Protein AF-0000000082323277 (afdb_homodimer)

Solvent-accessible surface area (backbone atoms only — not comparable to full-atom values): 16750 Å² total; per-residue (Å²): 127,82,78,67,54,30,33,23,56,39,42,63,47,61,31,37,81,69,49,24,48,72,60,50,50,52,50,48,53,59,32,52,76,72,58,35,43,75,43,55,70,80,75,55,92,60,73,58,50,59,52,43,37,51,52,46,51,52,45,54,72,68,32,62,28,36,42,32,47,52,26,61,43,94,41,80,42,34,40,34,44,35,27,18,51,51,18,25,37,52,61,71,66,40,52,72,38,38,19,18,80,55,72,54,26,37,25,68,74,57,70,32,58,54,45,95,76,25,53,38,67,83,74,72,37,42,54,55,48,67,78,46,86,81,62,75,74,28,69,34,70,66,57,36,48,50,49,40,54,75,71,52,61,89,103,125,82,78,68,54,30,34,24,56,40,43,64,46,62,29,38,80,69,49,23,50,72,59,51,51,52,51,50,54,60,31,50,76,71,58,35,42,76,43,54,69,79,74,57,94,61,74,58,50,60,52,42,35,52,52,44,50,51,44,54,73,68,33,61,27,35,41,33,47,50,27,60,44,92,41,80,42,36,40,33,43,34,27,18,51,53,18,24,36,52,63,72,65,42,53,72,37,38,20,19,82,56,70,55,25,35,26,68,74,57,69,31,57,54,44,96,76,26,52,38,65,83,75,74,36,42,56,56,48,67,78,46,85,81,61,77,73,29,68,35,68,66,57,35,48,52,50,40,54,75,70,51,59,88,102

InterPro domains:
  IPR007710 Nucleoside 2-deoxyribosyltransferase [PF05014] (7-130)
  IPR051239 2'-Deoxynucleoside 5'-phosphate N-hydrolase [PTHR15364] (2-148)

Secondary structure (DSSP, 8-state):
-PPPPEEEEESGGGGSTTTTHHHHHHHHHHHHHTTPEEE-GGG----SHHHHHHHHHHHHHH-SEEEEE----SSSS--HHHHHHHHHHHHTT--EEEE-S--S-HHHHHTSSEETTEE---SS-SS-GGG--SSPPBSSHHHHHHHHIIIII--/-PPPPEEEEESGGGGSTTTTHHHHHHHHHHHHHTTPEEE-GGG----SHHHHHHHHHHHHHH-SEEEEE----SSSS--HHHHHHHHHHHHTT--EEEE-S--S-HHHHHTSSEETTEE---SS-SS-GGG--SSPPBSSHHHHHHHHIIIII--

Structure (mmCIF, N/CA/C/O backbone):
data_AF-0000000082323277-model_v1
#
loop_
_entity.id
_entity.type
_entity.pdbx_description
1 polymer 'Nucleoside 2-deoxyribosyltransferase'
#
loop_
_atom_site.group_PDB
_atom_site.id
_atom_site.type_symbol
_atom_site.label_atom_id
_atom_site.label_alt_id
_atom_site.label_comp_id
_atom_site.label_asym_id
_atom_site.label_entity_id
_atom_site.label_seq_id
_atom_site.pdbx_PDB_ins_code
_atom_site.Cartn_x
_atom_site.Cartn_y
_atom_site.Cartn_z
_atom_site.occupancy
_atom_site.B_iso_or_equiv
_atom_site.auth_seq_id
_atom_site.auth_comp_id
_atom_site.auth_asym_id
_atom_site.auth_atom_id
_atom_site.pdbx_PDB_model_num
ATOM 1 N N . MET A 1 1 ? -24.75 17.125 20.422 1 59.19 1 MET A N 1
ATOM 2 C CA . MET A 1 1 ? -24.031 17.547 19.219 1 59.19 1 MET A CA 1
ATOM 3 C C . MET A 1 1 ? -23.359 16.359 18.547 1 59.19 1 MET A C 1
ATOM 5 O O . MET A 1 1 ? -22.953 15.406 19.219 1 59.19 1 MET A O 1
ATOM 9 N N . PRO A 1 2 ? -23.594 16.266 17.25 1 76.44 2 PRO A N 1
ATOM 10 C CA . PRO A 1 2 ? -22.969 15.102 16.641 1 76.44 2 PRO A CA 1
ATOM 11 C C . PRO A 1 2 ? -21.469 15.031 16.906 1 76.44 2 PRO A C 1
ATOM 13 O O . PRO A 1 2 ? -20.828 16.062 17.141 1 76.44 2 PRO A O 1
ATOM 16 N N . ALA A 1 3 ? -20.875 13.891 17.188 1 87.44 3 ALA A N 1
ATOM 17 C CA . ALA A 1 3 ? -19.453 13.711 17.438 1 87.44 3 ALA A CA 1
ATOM 18 C C . ALA A 1 3 ? -18.625 14.344 16.328 1 87.44 3 ALA A C 1
ATOM 20 O O . ALA A 1 3 ? -19.016 14.328 15.164 1 87.44 3 ALA A O 1
ATOM 21 N N . PRO A 1 4 ? -17.625 15.078 16.734 1 95.12 4 PRO A N 1
ATOM 22 C CA . PRO A 1 4 ? -16.766 15.688 15.711 1 95.12 4 PRO A CA 1
ATOM 23 C C . PRO A 1 4 ? -16.234 14.672 14.695 1 95.12 4 PRO A C 1
ATOM 25 O O . PRO A 1 4 ? -16.016 13.508 15.039 1 95.12 4 PRO A O 1
ATOM 28 N N . LYS A 1 5 ? -16.125 15.102 13.453 1 97.69 5 LYS A N 1
ATOM 29 C CA . LYS A 1 5 ? -15.516 14.25 12.43 1 97.69 5 LYS A CA 1
ATOM 30 C C . LYS A 1 5 ? -14.031 14.031 12.703 1 97.69 5 LYS A C 1
ATOM 32 O O . LYS A 1 5 ? -13.367 14.891 13.289 1 97.69 5 LYS A O 1
ATOM 37 N N . SER A 1 6 ? -13.562 12.883 12.297 1 98.38 6 SER A N 1
ATOM 38 C CA . SER A 1 6 ? -12.156 12.547 12.469 1 98.38 6 SER A CA 1
ATOM 39 C C . SER A 1 6 ? -11.516 12.164 11.141 1 98.38 6 SER A C 1
ATOM 41 O O . SER A 1 6 ? -12.172 11.594 10.273 1 98.38 6 SER A O 1
ATOM 43 N N . ILE A 1 7 ? -10.227 12.523 10.977 1 98.81 7 ILE A N 1
ATOM 44 C CA . ILE A 1 7 ? -9.445 12.203 9.781 1 98.81 7 ILE A CA 1
ATOM 45 C C . ILE A 1 7 ? -8.18 11.453 10.188 1 98.81 7 ILE A C 1
ATOM 47 O O . ILE A 1 7 ? -7.43 11.914 11.055 1 98.81 7 ILE A O 1
ATOM 51 N N . TYR A 1 8 ? -7.984 10.273 9.664 1 98.81 8 TYR A N 1
ATOM 52 C CA . TYR A 1 8 ? -6.711 9.578 9.805 1 98.81 8 TYR A CA 1
ATOM 53 C C . TYR A 1 8 ? -5.648 10.188 8.906 1 98.81 8 TYR A C 1
ATOM 55 O O . TYR A 1 8 ? -5.871 10.367 7.703 1 98.81 8 TYR A O 1
ATOM 63 N N . ILE A 1 9 ? -4.535 10.547 9.461 1 98.88 9 ILE A N 1
ATOM 64 C CA . ILE A 1 9 ? -3.447 11.195 8.742 1 98.88 9 ILE A CA 1
ATOM 65 C C . ILE A 1 9 ? -2.42 10.156 8.305 1 98.88 9 ILE A C 1
ATOM 67 O O . ILE A 1 9 ? -1.559 9.758 9.094 1 98.88 9 ILE A O 1
ATOM 71 N N . ALA A 1 10 ? -2.521 9.758 7.043 1 98.88 10 ALA A N 1
ATOM 72 C CA . ALA A 1 10 ? -1.604 8.766 6.488 1 98.88 10 ALA A CA 1
ATOM 73 C C . ALA A 1 10 ? -0.431 9.438 5.781 1 98.88 10 ALA A C 1
ATOM 75 O O . ALA A 1 10 ? -0.607 10.453 5.102 1 98.88 10 ALA A O 1
ATOM 76 N N . GLY A 1 11 ? 0.772 8.867 5.902 1 98.75 11 GLY A N 1
ATOM 77 C CA . GLY A 1 11 ? 1.929 9.414 5.211 1 98.75 11 GLY A CA 1
ATOM 78 C C . GLY A 1 11 ? 3.244 9.07 5.883 1 98.75 11 GLY A C 1
ATOM 79 O O . GLY A 1 11 ? 3.26 8.484 6.969 1 98.75 11 GLY A O 1
ATOM 80 N N . PRO A 1 12 ? 4.277 9.461 5.277 1 98.44 12 PRO A N 1
ATOM 81 C CA . PRO A 1 12 ? 5.598 9.023 5.738 1 98.44 12 PRO A CA 1
ATOM 82 C C . PRO A 1 12 ? 6.246 10.023 6.695 1 98.44 12 PRO A C 1
ATOM 84 O O . PRO A 1 12 ? 7.43 9.891 7.02 1 98.44 12 PRO A O 1
ATOM 87 N N . ALA A 1 13 ? 5.492 11.023 7.215 1 97.75 13 ALA A N 1
ATOM 88 C CA . ALA A 1 13 ? 6.078 12.094 8.016 1 97.75 13 ALA A CA 1
ATOM 89 C C . ALA A 1 13 ? 6.785 11.531 9.25 1 97.75 13 ALA A C 1
ATOM 91 O O . ALA A 1 13 ? 7.766 12.109 9.727 1 97.75 13 ALA A O 1
ATOM 92 N N . VAL A 1 14 ? 6.312 10.375 9.766 1 95.81 14 VAL A N 1
ATOM 93 C CA . VAL A 1 14 ? 6.867 9.758 10.961 1 95.81 14 VAL A CA 1
ATOM 94 C C . VAL A 1 14 ? 8.344 9.43 10.742 1 95.81 14 VAL A C 1
ATOM 96 O O . VAL A 1 14 ? 9.109 9.32 11.695 1 95.81 14 VAL A O 1
ATOM 99 N N . PHE A 1 15 ? 8.781 9.336 9.492 1 97.44 15 PHE A N 1
ATOM 100 C CA . PHE A 1 15 ? 10.141 8.914 9.188 1 97.44 15 PHE A CA 1
ATOM 101 C C . PHE A 1 15 ? 11.07 10.117 9.062 1 97.44 15 PHE A C 1
ATOM 103 O O . PHE A 1 15 ? 12.289 9.961 8.938 1 97.44 15 PHE A O 1
ATOM 110 N N . ASP A 1 16 ? 10.531 11.32 9.039 1 96.62 16 ASP A N 1
ATOM 111 C CA . ASP A 1 16 ? 11.352 12.523 9.031 1 96.62 16 ASP A CA 1
ATOM 112 C C . ASP A 1 16 ? 12.266 12.578 10.258 1 96.62 16 ASP A C 1
ATOM 114 O O . ASP A 1 16 ? 12 11.914 11.258 1 96.62 16 ASP A O 1
ATOM 118 N N . PRO A 1 17 ? 13.297 13.344 10.164 1 94.56 17 PRO A N 1
ATOM 119 C CA . PRO A 1 17 ? 14.234 13.43 11.289 1 94.56 17 PRO A CA 1
ATOM 120 C C . PRO A 1 17 ? 13.562 13.891 12.578 1 94.56 17 PRO A C 1
ATOM 122 O O . PRO A 1 17 ? 13.977 13.492 13.672 1 94.56 17 PRO A O 1
ATOM 125 N N . ASP A 1 18 ? 12.57 14.719 12.531 1 95.19 18 ASP A N 1
ATOM 126 C CA . ASP A 1 18 ? 11.875 15.195 13.719 1 95.19 18 ASP A CA 1
ATOM 127 C C . ASP A 1 18 ? 10.672 14.32 14.039 1 95.19 18 ASP A C 1
ATOM 129 O O . ASP A 1 18 ? 9.773 14.734 14.781 1 95.19 18 ASP A O 1
ATOM 133 N N . HIS A 1 19 ? 10.523 13.148 13.344 1 93.25 19 HIS A N 1
ATOM 134 C CA . HIS A 1 19 ? 9.453 12.18 13.555 1 93.25 19 HIS A CA 1
ATOM 135 C C . HIS A 1 19 ? 8.094 12.781 13.234 1 93.25 19 HIS A C 1
ATOM 137 O O . HIS A 1 19 ? 7.09 12.43 13.852 1 93.25 19 HIS A O 1
ATOM 143 N N . GLY A 1 20 ? 8.109 13.75 12.359 1 96.38 20 GLY A N 1
ATOM 144 C CA . GLY A 1 20 ? 6.875 14.336 11.867 1 96.38 20 GLY A CA 1
ATOM 145 C C . GLY A 1 20 ? 6.352 15.453 12.75 1 96.38 20 GLY A C 1
ATOM 146 O O . GLY A 1 20 ? 5.242 15.945 12.547 1 96.38 20 GLY A O 1
ATOM 147 N N . GLU A 1 21 ? 7.066 15.906 13.719 1 96.25 21 GLU A N 1
ATOM 148 C CA . GLU A 1 21 ? 6.594 16.875 14.703 1 96.25 21 GLU A CA 1
ATOM 149 C C . GLU A 1 21 ? 6.062 18.141 14.031 1 96.25 21 GLU A C 1
ATOM 151 O O . GLU A 1 21 ? 4.945 18.578 14.305 1 96.25 21 GLU A O 1
ATOM 156 N N . LYS A 1 22 ? 6.902 18.75 13.156 1 97.19 22 LYS A N 1
ATOM 157 C CA . LYS A 1 22 ? 6.5 19.969 12.477 1 97.19 22 LYS A CA 1
ATOM 158 C C . LYS A 1 22 ? 5.246 19.75 11.633 1 97.19 22 LYS A C 1
ATOM 160 O O . LYS A 1 22 ? 4.309 20.547 11.672 1 97.19 22 LYS A O 1
ATOM 165 N N . TYR A 1 23 ? 5.18 18.672 10.945 1 98 23 TYR A N 1
ATOM 166 C CA . TYR A 1 23 ? 4.062 18.328 10.07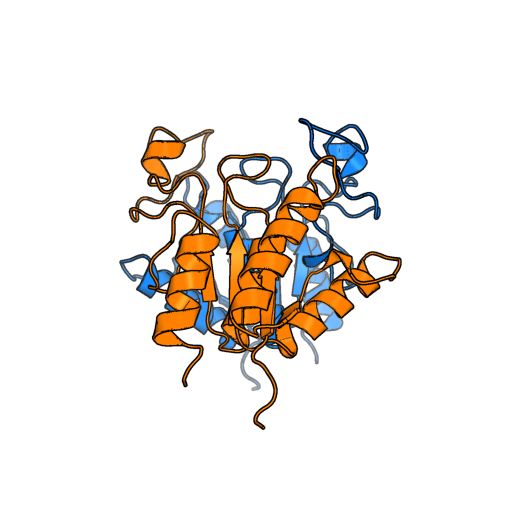 1 98 23 TYR A CA 1
ATOM 167 C C . TYR A 1 23 ? 2.787 18.109 10.883 1 98 23 TYR A C 1
ATOM 169 O O . TYR A 1 23 ? 1.747 18.703 10.578 1 98 23 TYR A O 1
ATOM 177 N N . TYR A 1 24 ? 2.871 17.328 11.945 1 98 24 TYR A N 1
ATOM 178 C CA . TYR A 1 24 ? 1.685 16.984 12.719 1 98 24 TYR A CA 1
ATOM 179 C C . TYR A 1 24 ? 1.197 18.188 13.531 1 98 24 TYR A C 1
ATOM 181 O O . TYR A 1 24 ? -0.006 18.344 13.75 1 98 24 TYR A O 1
ATOM 189 N N . ARG A 1 25 ? 2.104 19.047 13.922 1 97.81 25 ARG A N 1
ATOM 190 C CA . ARG A 1 25 ? 1.688 20.297 14.57 1 97.81 25 ARG A CA 1
ATOM 191 C C . ARG A 1 25 ? 0.83 21.141 13.633 1 97.81 25 ARG A C 1
ATOM 193 O O . ARG A 1 25 ? -0.212 21.656 14.039 1 97.81 25 ARG A O 1
ATOM 200 N N . LYS A 1 26 ? 1.315 21.234 12.422 1 98.31 26 LYS A N 1
ATOM 201 C CA . LYS A 1 26 ? 0.563 21.984 11.414 1 98.31 26 LYS A CA 1
ATOM 202 C C . LYS A 1 26 ? -0.795 21.328 11.156 1 98.31 26 LYS A C 1
ATOM 204 O O . LYS A 1 26 ? -1.813 22.031 11.094 1 98.31 26 LYS A O 1
ATOM 209 N N . VAL A 1 27 ? -0.859 20.047 11.031 1 98.62 27 VAL A N 1
ATOM 210 C CA . VAL A 1 27 ? -2.084 19.297 10.789 1 98.62 27 VAL A CA 1
ATOM 211 C C . VAL A 1 27 ? -3.062 19.516 11.945 1 98.62 27 VAL A C 1
ATOM 213 O O . VAL A 1 27 ? -4.23 19.844 11.719 1 98.62 27 VAL A O 1
ATOM 216 N N . ARG A 1 28 ? -2.578 19.391 13.172 1 98.25 28 ARG A N 1
ATOM 217 C CA . ARG A 1 28 ? -3.424 19.578 14.344 1 98.25 28 ARG A CA 1
ATOM 218 C C . ARG A 1 28 ? -4.023 20.969 14.367 1 98.25 28 ARG A C 1
ATOM 220 O O . ARG A 1 28 ? -5.211 21.141 14.648 1 98.25 28 ARG A O 1
ATOM 227 N N . ALA A 1 29 ? -3.195 21.953 14.062 1 98.38 29 ALA A N 1
ATOM 228 C CA . ALA A 1 29 ? -3.658 23.344 14.062 1 98.38 29 ALA A CA 1
ATOM 229 C C . ALA A 1 29 ? -4.754 23.562 13.023 1 98.38 29 ALA A C 1
ATOM 231 O O . ALA A 1 29 ? -5.801 24.141 13.328 1 98.38 29 ALA A O 1
ATOM 232 N N . LEU A 1 30 ? -4.555 23.094 11.82 1 98.38 30 LEU A N 1
ATOM 233 C CA . LEU A 1 30 ? -5.504 23.25 10.719 1 98.38 30 LEU A CA 1
ATOM 234 C C . LEU A 1 30 ? -6.832 22.578 11.039 1 98.38 30 LEU A C 1
ATOM 236 O O . LEU A 1 30 ? -7.895 23.172 10.844 1 98.38 30 LEU A O 1
ATOM 240 N N . LEU A 1 31 ? -6.742 21.328 11.516 1 98.5 31 LEU A N 1
ATOM 241 C CA . LEU A 1 31 ? -7.961 20.578 11.781 1 98.5 31 LEU A CA 1
ATOM 242 C C . LEU A 1 31 ? -8.727 21.172 12.953 1 98.5 31 LEU A C 1
ATOM 244 O O . LEU A 1 31 ? -9.961 21.234 12.93 1 98.5 31 LEU A O 1
ATOM 248 N N . SER A 1 32 ? -8.008 21.641 13.969 1 97.38 32 SER A N 1
ATOM 249 C CA . SER A 1 32 ? -8.633 22.234 15.148 1 97.38 32 SER A CA 1
ATOM 250 C C . SER A 1 32 ? -9.469 23.453 14.781 1 97.38 32 SER A C 1
ATOM 252 O O . SER A 1 32 ? -10.539 23.672 15.344 1 97.38 32 SER A O 1
ATOM 254 N N . GLU A 1 33 ? -9.023 24.188 13.836 1 97.31 33 GLU A N 1
ATOM 255 C CA . GLU A 1 33 ? -9.719 25.406 13.406 1 97.31 33 GLU A CA 1
ATOM 256 C C . GLU A 1 33 ? -11.109 25.078 12.883 1 97.31 33 GLU A C 1
ATOM 258 O O . GLU A 1 33 ? -12.008 25.922 12.938 1 97.31 33 GLU A O 1
ATOM 263 N N . LYS A 1 34 ? -11.281 23.891 12.422 1 97.56 34 LYS A N 1
ATOM 264 C CA . LYS A 1 34 ? -12.555 23.516 11.805 1 97.56 34 LYS A CA 1
ATOM 265 C C . LYS A 1 34 ? -13.297 22.484 12.664 1 97.56 34 LYS A C 1
ATOM 267 O O . LYS A 1 34 ? -14.305 21.922 12.234 1 97.56 34 LYS A O 1
ATOM 272 N N . GLY A 1 35 ? -12.766 22.188 13.883 1 97.06 35 GLY A N 1
ATOM 273 C CA . GLY A 1 35 ? -13.406 21.266 14.797 1 97.06 35 GLY A CA 1
ATOM 274 C C . GLY A 1 35 ? -13.281 19.812 14.352 1 97.06 35 GLY A C 1
ATOM 275 O O . GLY A 1 35 ? -14.164 19 14.633 1 97.06 35 GLY A O 1
ATOM 276 N N . VAL A 1 36 ? -12.328 19.469 13.57 1 98.31 36 VAL A N 1
ATOM 277 C CA . VAL A 1 36 ? -12.062 18.109 13.102 1 98.31 36 VAL A CA 1
ATOM 278 C C . VAL A 1 36 ? -10.953 17.484 13.938 1 98.31 36 VAL A C 1
ATOM 280 O O . VAL A 1 36 ? -9.984 18.156 14.297 1 98.31 36 VAL A O 1
ATOM 283 N N . VAL A 1 37 ? -11.031 16.156 14.289 1 98 37 VAL A N 1
ATOM 284 C CA . VAL A 1 37 ? -10.07 15.461 15.133 1 98 37 VAL A CA 1
ATOM 285 C C . VAL A 1 37 ? -9.078 14.695 14.266 1 98 37 VAL A C 1
ATOM 287 O O . VAL A 1 37 ? -9.469 13.805 13.5 1 98 37 VAL A O 1
ATOM 290 N N . PRO A 1 38 ? -7.812 15.039 14.383 1 98.25 38 PRO A N 1
ATOM 291 C CA . PRO A 1 38 ? -6.82 14.227 13.672 1 98.25 38 PRO A CA 1
ATOM 292 C C . PRO A 1 38 ? -6.5 12.922 14.391 1 98.25 38 PRO A C 1
ATOM 294 O O . PRO A 1 38 ? -6.328 12.906 15.609 1 98.25 38 PRO A O 1
ATOM 297 N N . LEU A 1 39 ? -6.508 11.859 13.695 1 98.06 39 LEU A N 1
ATOM 298 C CA . LEU A 1 39 ? -5.969 10.586 14.156 1 98.06 39 LEU A CA 1
ATOM 299 C C . LEU A 1 39 ? -4.582 10.336 13.562 1 98.06 39 LEU A C 1
ATOM 301 O O . LEU A 1 39 ? -4.457 10.031 12.375 1 98.06 39 LEU A O 1
ATOM 305 N N . ILE A 1 40 ? -3.549 10.477 14.406 1 96.88 40 ILE A N 1
ATOM 306 C CA . ILE A 1 40 ? -2.154 10.477 13.977 1 96.88 40 ILE A CA 1
ATOM 307 C C . ILE A 1 40 ? -1.458 9.219 14.5 1 96.88 40 ILE A C 1
ATOM 309 O O . ILE A 1 40 ? -1.479 8.945 15.695 1 96.88 40 ILE A O 1
ATOM 313 N N . PRO A 1 41 ? -0.777 8.453 13.648 1 89.5 41 PRO A N 1
ATOM 314 C CA . PRO A 1 41 ? -0.186 7.156 13.992 1 89.5 41 PRO A CA 1
ATOM 315 C C . PRO A 1 41 ? 0.812 7.246 15.148 1 89.5 41 PRO A C 1
ATOM 317 O O . PRO A 1 41 ? 0.936 6.309 15.938 1 89.5 41 PRO A O 1
ATOM 320 N N . VAL A 1 42 ? 1.537 8.242 15.312 1 81 42 VAL A N 1
ATOM 321 C CA . VAL A 1 42 ? 2.623 8.305 16.281 1 81 42 VAL A CA 1
ATOM 322 C C . VAL A 1 42 ? 2.061 8.648 17.672 1 81 42 VAL A C 1
ATOM 324 O O . VAL A 1 42 ? 2.791 8.641 18.656 1 81 42 VAL A O 1
ATOM 327 N N . ASP A 1 43 ? 0.855 8.867 17.766 1 79 43 ASP A N 1
ATOM 328 C CA . ASP A 1 43 ? 0.281 9.25 19.047 1 79 43 ASP A CA 1
ATOM 329 C C . ASP A 1 43 ? 0.111 8.039 19.969 1 79 43 ASP A C 1
ATOM 331 O O . ASP A 1 43 ? -0.095 8.188 21.172 1 79 43 ASP A O 1
ATOM 335 N N . ASN A 1 44 ? 0.374 6.941 19.359 1 69.69 44 ASN A N 1
ATOM 336 C CA . ASN A 1 44 ? 0.186 5.734 20.156 1 69.69 44 ASN A CA 1
ATOM 337 C C . ASN A 1 44 ? 1.476 5.32 20.859 1 69.69 44 ASN A C 1
ATOM 339 O O . ASN A 1 44 ? 2.566 5.488 20.328 1 69.69 44 ASN A O 1
ATOM 343 N N . VAL A 1 45 ? 1.348 5.051 22.188 1 68.5 45 VAL A N 1
ATOM 344 C CA . VAL A 1 45 ? 2.475 4.645 23.016 1 68.5 45 VAL A CA 1
ATOM 345 C C . VAL A 1 45 ? 2.623 3.125 22.984 1 68.5 45 VAL A C 1
ATOM 347 O O . VAL A 1 45 ? 2.27 2.438 23.938 1 68.5 45 VAL A O 1
ATOM 350 N N . VAL A 1 46 ? 2.527 2.523 21.875 1 73.5 46 VAL A N 1
ATOM 351 C CA . VAL A 1 46 ? 2.693 1.075 21.812 1 73.5 46 VAL A CA 1
ATOM 352 C C . VAL A 1 46 ? 4.059 0.739 21.219 1 73.5 46 VAL A C 1
ATOM 354 O O . VAL A 1 46 ? 4.633 1.534 20.469 1 73.5 46 VAL A O 1
ATOM 357 N N . SER A 1 47 ? 4.438 -0.471 21.828 1 80.38 47 SER A N 1
ATOM 358 C CA . SER A 1 47 ? 5.723 -0.951 21.328 1 80.38 47 SER A CA 1
ATOM 359 C C . SER A 1 47 ? 5.559 -2.221 20.5 1 80.38 47 SER A C 1
ATOM 361 O O . SER A 1 47 ? 4.535 -2.904 20.594 1 80.38 47 SER A O 1
ATOM 363 N N . GLY A 1 48 ? 6.332 -2.447 19.516 1 92.81 48 GLY A N 1
ATOM 364 C CA . GLY A 1 48 ? 6.332 -3.615 18.641 1 92.81 48 GLY A CA 1
ATOM 365 C C . GLY A 1 48 ? 5.641 -3.371 17.312 1 92.81 48 GLY A C 1
ATOM 366 O O . GLY A 1 48 ? 4.656 -2.631 17.25 1 92.81 48 GLY A O 1
ATOM 367 N N . ALA A 1 49 ? 6.074 -3.986 16.359 1 94.94 49 ALA A N 1
ATOM 368 C CA . ALA A 1 49 ? 5.609 -3.764 15 1 94.94 49 ALA A CA 1
ATOM 369 C C . ALA A 1 49 ? 4.137 -4.133 14.852 1 94.94 49 ALA A C 1
ATOM 371 O O . ALA A 1 49 ? 3.342 -3.344 14.336 1 94.94 49 ALA A O 1
ATOM 372 N N . LEU A 1 50 ? 3.736 -5.297 15.383 1 96.5 50 LEU A N 1
ATOM 373 C CA . LEU A 1 50 ? 2.369 -5.785 15.227 1 96.5 50 LEU A CA 1
ATOM 374 C C . LEU A 1 50 ? 1.392 -4.918 16.016 1 96.5 50 LEU A C 1
ATOM 376 O O . LEU A 1 50 ? 0.297 -4.617 15.531 1 96.5 50 LEU A O 1
ATOM 380 N N . ASP A 1 51 ? 1.767 -4.508 17.203 1 95.62 51 ASP A N 1
ATOM 381 C CA . ASP A 1 51 ? 0.912 -3.652 18.016 1 95.62 51 ASP A CA 1
ATOM 382 C C . ASP A 1 51 ? 0.694 -2.297 17.344 1 95.62 51 ASP A C 1
ATOM 384 O O . ASP A 1 51 ? -0.423 -1.775 17.344 1 95.62 51 ASP A O 1
ATOM 388 N N . ILE A 1 52 ? 1.772 -1.69 16.828 1 96.38 52 ILE A N 1
ATOM 389 C CA . ILE A 1 52 ? 1.67 -0.409 16.141 1 96.38 52 ILE A CA 1
ATOM 390 C C . ILE A 1 52 ? 0.755 -0.548 14.922 1 96.38 52 ILE A C 1
ATOM 392 O O . ILE A 1 52 ? -0.148 0.267 14.719 1 96.38 52 ILE A O 1
ATOM 396 N N . ARG A 1 53 ? 0.973 -1.588 14.133 1 97.69 53 ARG A N 1
ATOM 397 C CA . ARG A 1 53 ? 0.14 -1.877 12.969 1 97.69 53 ARG A CA 1
ATOM 398 C C . ARG A 1 53 ? -1.332 -1.962 13.359 1 97.69 53 ARG A C 1
ATOM 400 O O . ARG A 1 53 ? -2.186 -1.345 12.719 1 97.69 53 ARG A O 1
ATOM 407 N N . ASN A 1 54 ? -1.602 -2.766 14.391 1 97.06 54 ASN A N 1
ATOM 408 C CA . ASN A 1 54 ? -2.982 -2.98 14.812 1 97.06 54 ASN A CA 1
ATOM 409 C C . ASN A 1 54 ? -3.625 -1.69 15.312 1 97.06 54 ASN A C 1
ATOM 411 O O . ASN A 1 54 ? -4.801 -1.437 15.047 1 97.06 54 ASN A O 1
ATOM 415 N N . LYS A 1 55 ? -2.896 -0.888 16.016 1 96.81 55 LYS A N 1
ATOM 416 C CA . LYS A 1 55 ? -3.424 0.388 16.484 1 96.81 55 LYS A CA 1
ATOM 417 C C . LYS A 1 55 ? -3.715 1.329 15.32 1 96.81 55 LYS A C 1
ATOM 419 O O . LYS A 1 55 ? -4.734 2.023 15.32 1 96.81 55 LYS A O 1
ATOM 424 N N . ASN A 1 56 ? -2.762 1.373 14.352 1 97.81 56 ASN A N 1
ATOM 425 C CA . ASN A 1 56 ? -3.01 2.176 13.156 1 97.81 56 ASN A CA 1
ATOM 426 C C . ASN A 1 56 ? -4.27 1.722 12.43 1 97.81 56 ASN A C 1
ATOM 428 O O . ASN A 1 56 ? -5.082 2.549 12.016 1 97.81 56 ASN A O 1
ATOM 432 N N . ILE A 1 57 ? -4.484 0.429 12.312 1 98.44 57 ILE A N 1
ATOM 433 C CA . ILE A 1 57 ? -5.656 -0.135 11.656 1 98.44 57 ILE A CA 1
ATOM 434 C C . ILE A 1 57 ? -6.914 0.239 12.438 1 98.44 57 ILE A C 1
ATOM 436 O O . ILE A 1 57 ? -7.938 0.592 11.844 1 98.44 57 ILE A O 1
ATOM 440 N N . GLU A 1 58 ? -6.855 0.2 13.734 1 98 58 GLU A N 1
ATOM 441 C CA . GLU A 1 58 ? -7.988 0.611 14.555 1 98 58 GLU A CA 1
ATOM 442 C C . GLU A 1 58 ? -8.367 2.066 14.297 1 98 58 GLU A C 1
ATOM 444 O O . GLU A 1 58 ? -9.547 2.408 14.234 1 98 58 GLU A O 1
ATOM 449 N N . MET A 1 59 ? -7.379 2.881 14.172 1 98.12 59 MET A N 1
ATOM 450 C CA . MET A 1 59 ? -7.633 4.289 13.883 1 98.12 59 MET A CA 1
ATOM 451 C C . MET A 1 59 ? -8.273 4.457 12.508 1 98.12 59 MET A C 1
ATOM 453 O O . MET A 1 59 ? -9.18 5.273 12.336 1 98.12 59 MET A O 1
ATOM 457 N N . ILE A 1 60 ? -7.801 3.689 11.531 1 98.81 60 ILE A N 1
ATOM 458 C CA . ILE A 1 60 ? -8.375 3.748 10.195 1 98.81 60 ILE A CA 1
ATOM 459 C C . ILE A 1 60 ? -9.844 3.322 10.242 1 98.81 60 ILE A C 1
ATOM 461 O O . ILE A 1 60 ? -10.703 3.965 9.641 1 98.81 60 ILE A O 1
ATOM 465 N N . LYS A 1 61 ? -10.133 2.297 10.977 1 98.81 61 LYS A N 1
ATOM 466 C CA . LYS A 1 61 ? -11.508 1.823 11.125 1 98.81 61 LYS A CA 1
ATOM 467 C C . LYS A 1 61 ? -12.391 2.889 11.766 1 98.81 61 LYS A C 1
ATOM 469 O O . LYS A 1 61 ? -13.57 3.018 11.422 1 98.81 61 LYS A O 1
ATOM 474 N N . ALA A 1 62 ? -11.836 3.682 12.648 1 98 62 ALA A N 1
ATOM 475 C CA . ALA A 1 62 ? -12.609 4.602 13.477 1 98 62 ALA A CA 1
ATOM 476 C C . ALA A 1 62 ? -12.812 5.938 12.773 1 98 62 ALA A C 1
ATOM 478 O O . ALA A 1 62 ? -13.727 6.695 13.117 1 98 62 ALA A O 1
ATOM 479 N N . CYS A 1 63 ? -11.992 6.281 11.812 1 98.31 63 CYS A N 1
ATOM 480 C CA . CYS A 1 63 ? -12 7.617 11.234 1 98.31 63 CYS A CA 1
ATOM 481 C C . CYS A 1 63 ? -13.164 7.793 10.266 1 98.31 63 CYS A C 1
ATOM 483 O O . CYS A 1 63 ? -13.766 6.809 9.828 1 98.31 63 CYS A O 1
ATOM 485 N N . ASP A 1 64 ? -13.453 9.07 9.977 1 98.19 64 ASP A N 1
ATOM 486 C CA . ASP A 1 64 ? -14.484 9.391 9 1 98.19 64 ASP A CA 1
ATOM 487 C C . ASP A 1 64 ? -13.898 9.5 7.594 1 98.19 64 ASP A C 1
ATOM 489 O O . ASP A 1 64 ? -14.602 9.32 6.602 1 98.19 64 ASP A O 1
ATOM 493 N N . ALA A 1 65 ? -12.625 9.836 7.473 1 98.75 65 ALA A N 1
ATOM 494 C CA . ALA A 1 65 ? -11.922 9.992 6.203 1 98.75 65 ALA A CA 1
ATOM 495 C C . ALA A 1 65 ? -10.414 9.828 6.387 1 98.75 65 ALA A C 1
ATOM 497 O O . ALA A 1 65 ? -9.922 9.852 7.516 1 98.75 65 ALA A O 1
ATOM 498 N N . VAL A 1 66 ? -9.766 9.625 5.312 1 98.94 66 VAL A N 1
ATOM 499 C CA . VAL A 1 66 ? -8.312 9.547 5.293 1 98.94 66 VAL A CA 1
ATOM 500 C C . VAL A 1 66 ? -7.742 10.633 4.387 1 98.94 66 VAL A C 1
ATOM 502 O O . VAL A 1 66 ? -8.25 10.859 3.287 1 98.94 66 VAL A O 1
ATOM 505 N N . ILE A 1 67 ? -6.82 11.375 4.84 1 98.94 67 ILE A N 1
ATOM 506 C CA . ILE A 1 67 ? -5.949 12.164 3.975 1 98.94 67 ILE A CA 1
ATOM 507 C C . ILE A 1 67 ? -4.566 11.516 3.912 1 98.94 67 ILE A C 1
ATOM 509 O O . ILE A 1 67 ? -3.932 11.289 4.945 1 98.94 67 ILE A O 1
ATOM 513 N N . ALA A 1 68 ? -4.113 11.203 2.744 1 98.94 68 ALA A N 1
ATOM 514 C CA . ALA A 1 68 ? -2.893 10.422 2.588 1 98.94 68 ALA A CA 1
ATOM 515 C C . ALA A 1 68 ? -1.855 11.18 1.764 1 98.94 68 ALA A C 1
ATOM 517 O O . ALA A 1 68 ? -2.152 11.656 0.666 1 98.94 68 ALA A O 1
ATOM 518 N N . ASP A 1 69 ? -0.66 11.336 2.344 1 98.94 69 ASP A N 1
ATOM 519 C CA . ASP A 1 69 ? 0.512 11.844 1.636 1 98.94 69 ASP A CA 1
ATOM 520 C C . ASP A 1 69 ? 1.138 10.758 0.76 1 98.94 69 ASP A C 1
ATOM 522 O O . ASP A 1 69 ? 1.756 9.82 1.27 1 98.94 69 ASP A O 1
ATOM 526 N N . LEU A 1 70 ? 0.975 10.898 -0.564 1 98.94 70 LEU A N 1
ATOM 527 C CA . LEU A 1 70 ? 1.526 9.945 -1.515 1 98.94 70 LEU A CA 1
ATOM 528 C C . LEU A 1 70 ? 2.676 10.562 -2.305 1 98.94 70 LEU A C 1
ATOM 530 O O . LEU A 1 70 ? 2.861 10.25 -3.484 1 98.94 70 LEU A O 1
ATOM 534 N N . SER A 1 71 ? 3.424 11.477 -1.644 1 98.88 71 SER A N 1
ATOM 535 C CA . SER A 1 71 ? 4.637 12.062 -2.207 1 98.88 71 SER A CA 1
ATOM 536 C C . SER A 1 71 ? 5.719 11.008 -2.41 1 98.88 71 SER A C 1
ATOM 538 O O . SER A 1 71 ? 5.684 9.945 -1.782 1 98.88 71 SER A O 1
ATOM 540 N N . PRO A 1 72 ? 6.648 11.297 -3.373 1 98.44 72 PRO A N 1
ATOM 541 C CA . PRO A 1 72 ? 7.82 10.422 -3.475 1 98.44 72 PRO A CA 1
ATOM 542 C C . PRO A 1 72 ? 8.523 10.219 -2.133 1 98.44 72 PRO A C 1
ATOM 544 O O . PRO A 1 72 ? 8.742 11.18 -1.391 1 98.44 72 PRO A O 1
ATOM 547 N N . PHE A 1 73 ? 8.844 8.961 -1.811 1 98.38 73 PHE A N 1
ATOM 548 C CA . PHE A 1 73 ? 9.43 8.562 -0.537 1 98.38 73 PHE A CA 1
ATOM 549 C C . PHE A 1 73 ? 10.484 7.48 -0.744 1 98.38 73 PHE A C 1
ATOM 551 O O . PHE A 1 73 ? 10.164 6.352 -1.122 1 98.38 73 PHE A O 1
ATOM 558 N N . ARG A 1 74 ? 11.75 7.797 -0.525 1 97.38 74 ARG A N 1
ATOM 559 C CA . ARG A 1 74 ? 12.93 6.949 -0.708 1 97.38 74 ARG A CA 1
ATOM 560 C C . ARG A 1 74 ? 13.078 6.523 -2.164 1 97.38 74 ARG A C 1
ATOM 562 O O . ARG A 1 74 ? 13.859 5.625 -2.477 1 97.38 74 ARG A O 1
ATOM 569 N N . SER A 1 75 ? 12.281 7.012 -3.014 1 97.19 75 SER A N 1
ATOM 570 C CA . SER A 1 75 ? 12.211 6.801 -4.457 1 97.19 75 SER A CA 1
ATOM 571 C C . SER A 1 75 ? 11.234 7.777 -5.109 1 97.19 75 SER A C 1
ATOM 573 O O . SER A 1 75 ? 10.844 8.773 -4.496 1 97.19 75 SER A O 1
ATOM 575 N N . LYS A 1 76 ? 10.891 7.477 -6.344 1 97.94 76 LYS A N 1
ATOM 576 C CA . LYS A 1 76 ? 9.883 8.281 -7.035 1 97.94 76 LYS A CA 1
ATOM 577 C C . LYS A 1 76 ? 8.477 7.758 -6.75 1 97.94 76 LYS A C 1
ATOM 579 O O . LYS A 1 76 ? 7.496 8.289 -7.266 1 97.94 76 LYS A O 1
ATOM 584 N N . GLU A 1 77 ? 8.359 6.707 -5.898 1 98.38 77 GLU A N 1
ATOM 585 C CA . GLU A 1 77 ? 7.098 6.078 -5.516 1 98.38 77 GLU A CA 1
ATOM 586 C C . GLU A 1 77 ? 6.684 6.488 -4.105 1 98.38 77 GLU A C 1
ATOM 588 O O . GLU A 1 77 ? 7.516 6.918 -3.309 1 98.38 77 GLU A O 1
ATOM 593 N N . PRO A 1 78 ? 5.387 6.355 -3.785 1 98.81 78 PRO A N 1
ATOM 594 C CA . PRO A 1 78 ? 4.941 6.633 -2.416 1 98.81 78 PRO A CA 1
ATOM 595 C C . PRO A 1 78 ? 5.398 5.57 -1.421 1 98.81 78 PRO A C 1
ATOM 597 O O . PRO A 1 78 ? 5.789 4.469 -1.822 1 98.81 78 PRO A O 1
ATOM 600 N N . ASP A 1 79 ? 5.34 5.926 -0.123 1 98.81 79 ASP A N 1
ATOM 601 C CA . ASP A 1 79 ? 5.605 5.016 0.983 1 98.81 79 ASP A CA 1
ATOM 602 C C . ASP A 1 79 ? 4.672 3.807 0.935 1 98.81 79 ASP A C 1
ATOM 604 O O . ASP A 1 79 ? 3.451 3.961 0.882 1 98.81 79 ASP A O 1
ATOM 608 N N . CYS A 1 80 ? 5.262 2.617 0.955 1 98.88 80 CYS A N 1
ATOM 609 C CA . CYS A 1 80 ? 4.461 1.404 0.833 1 98.88 80 CYS A CA 1
ATOM 610 C C . CYS A 1 80 ? 3.543 1.233 2.039 1 98.88 80 CYS A C 1
ATOM 612 O O . CYS A 1 80 ? 2.439 0.701 1.912 1 98.88 80 CYS A O 1
ATOM 614 N N . GLY A 1 81 ? 3.939 1.695 3.227 1 98.81 81 GLY A N 1
ATOM 615 C CA . GLY A 1 81 ? 3.041 1.665 4.371 1 98.81 81 GLY A CA 1
ATOM 616 C C . GLY A 1 81 ? 1.807 2.527 4.184 1 98.81 81 GLY A C 1
ATOM 617 O O . GLY A 1 81 ? 0.697 2.115 4.527 1 98.81 81 GLY A O 1
ATOM 618 N N . THR A 1 82 ? 2.035 3.719 3.705 1 98.94 82 THR A N 1
ATOM 619 C CA . THR A 1 82 ? 0.915 4.602 3.396 1 98.94 82 THR A CA 1
ATOM 620 C C . THR A 1 82 ? -0.01 3.961 2.365 1 98.94 82 THR A C 1
ATOM 622 O O . THR A 1 82 ? -1.234 4.02 2.5 1 98.94 82 THR A O 1
ATOM 625 N N . ALA A 1 83 ? 0.599 3.33 1.317 1 98.94 83 ALA A N 1
ATOM 626 C CA . ALA A 1 83 ? -0.192 2.662 0.289 1 98.94 83 ALA A CA 1
ATOM 627 C C . ALA A 1 83 ? -1.062 1.562 0.893 1 98.94 83 ALA A C 1
ATOM 629 O O . ALA A 1 83 ? -2.225 1.405 0.516 1 98.94 83 ALA A O 1
ATOM 630 N N . PHE A 1 84 ? -0.515 0.794 1.843 1 98.94 84 PHE A N 1
ATOM 631 C CA . PHE A 1 84 ? -1.289 -0.201 2.574 1 98.94 84 PHE A CA 1
ATOM 632 C C . PHE A 1 84 ? -2.486 0.443 3.264 1 98.94 84 PHE A C 1
ATOM 634 O O . PHE A 1 84 ? -3.607 -0.06 3.17 1 98.94 84 PHE A O 1
ATOM 641 N N . GLU A 1 85 ? -2.219 1.536 3.945 1 98.94 85 GLU A N 1
ATOM 642 C CA . GLU A 1 85 ? -3.277 2.211 4.691 1 98.94 85 GLU A CA 1
ATOM 643 C C . GLU A 1 85 ? -4.383 2.699 3.762 1 98.94 85 GLU A C 1
ATOM 645 O O . GLU A 1 85 ? -5.566 2.598 4.09 1 98.94 85 GLU A O 1
ATOM 650 N N . VAL A 1 86 ? -3.99 3.203 2.613 1 98.94 86 VAL A N 1
ATOM 651 C CA . VAL A 1 86 ? -4.957 3.646 1.615 1 98.94 86 VAL A CA 1
ATOM 652 C C . VAL A 1 86 ? -5.781 2.457 1.128 1 98.94 86 VAL A C 1
ATOM 654 O O . VAL A 1 86 ? -7.004 2.549 1.008 1 98.94 86 VAL A O 1
ATOM 657 N N . GLY A 1 87 ? -5.113 1.33 0.847 1 98.94 87 GLY A N 1
ATOM 658 C CA . GLY A 1 87 ? -5.836 0.135 0.436 1 98.94 87 GLY A CA 1
ATOM 659 C C . GLY A 1 87 ? -6.828 -0.35 1.477 1 98.94 87 GLY A C 1
ATOM 660 O O . GLY A 1 87 ? -7.969 -0.677 1.147 1 98.94 87 GLY A O 1
ATOM 661 N N . TYR A 1 88 ? -6.387 -0.366 2.721 1 98.94 88 TYR A N 1
ATOM 662 C CA . TYR A 1 88 ? -7.254 -0.794 3.814 1 98.94 88 TYR A CA 1
ATOM 663 C C . TYR A 1 88 ? -8.484 0.101 3.918 1 98.94 88 TYR A C 1
ATOM 665 O O . TYR A 1 88 ? -9.609 -0.39 3.99 1 98.94 88 TYR A O 1
ATOM 673 N N . ALA A 1 89 ? -8.281 1.396 3.891 1 98.94 89 ALA A N 1
ATOM 674 C CA . ALA A 1 89 ? -9.359 2.373 4 1 98.94 89 ALA A CA 1
ATOM 675 C C . ALA A 1 89 ? -10.312 2.268 2.814 1 98.94 89 ALA A C 1
ATOM 677 O O . ALA A 1 89 ? -11.531 2.402 2.975 1 98.94 89 ALA A O 1
ATOM 678 N N . ALA A 1 90 ? -9.758 2.027 1.625 1 98.94 90 ALA A N 1
ATOM 679 C CA . ALA A 1 90 ? -10.586 1.865 0.431 1 98.94 90 ALA A CA 1
ATOM 680 C C . ALA A 1 90 ? -11.547 0.694 0.588 1 98.94 90 ALA A C 1
ATOM 682 O O . ALA A 1 90 ? -12.727 0.799 0.23 1 98.94 90 ALA A O 1
ATOM 683 N N . ALA A 1 91 ? -11.047 -0.397 1.104 1 98.94 91 ALA A N 1
ATOM 684 C CA . ALA A 1 91 ? -11.875 -1.586 1.286 1 98.94 91 ALA A CA 1
ATOM 685 C C . ALA A 1 91 ? -13.016 -1.315 2.264 1 98.94 91 ALA A C 1
ATOM 687 O O . ALA A 1 91 ? -14.086 -1.917 2.16 1 98.94 91 ALA A O 1
ATOM 688 N N . LEU A 1 92 ? -12.797 -0.415 3.223 1 98.81 92 LEU A N 1
ATOM 689 C CA . LEU A 1 92 ? -13.805 -0.06 4.211 1 98.81 92 LEU A CA 1
ATOM 690 C C . LEU A 1 92 ? -14.758 0.996 3.662 1 98.81 92 LEU A C 1
ATOM 692 O O . LEU A 1 92 ? -15.727 1.372 4.328 1 98.81 92 LEU A O 1
ATOM 696 N N . GLY A 1 93 ? -14.484 1.518 2.482 1 98.44 93 GLY A N 1
ATOM 697 C CA . GLY A 1 93 ? -15.336 2.512 1.853 1 98.44 93 GLY A CA 1
ATOM 698 C C . GLY A 1 93 ? -15.133 3.91 2.404 1 98.44 93 GLY A C 1
ATOM 699 O O . GLY A 1 93 ? -16.031 4.754 2.32 1 98.44 93 GLY A O 1
ATOM 700 N N . LYS A 1 94 ? -14 4.203 3.035 1 98.38 94 LYS A N 1
ATOM 701 C CA . LYS A 1 94 ? -13.711 5.527 3.574 1 98.38 94 LYS A CA 1
ATOM 702 C C . LYS A 1 94 ? -13.438 6.527 2.453 1 98.38 94 LYS A C 1
ATOM 704 O O . LYS A 1 94 ? -12.773 6.199 1.468 1 98.38 94 LYS A O 1
ATOM 709 N N . PRO A 1 95 ? -13.953 7.797 2.604 1 98.25 95 PRO A N 1
ATOM 710 C CA . PRO A 1 95 ? -13.43 8.844 1.716 1 98.25 95 PRO A CA 1
ATOM 711 C C . PRO A 1 95 ? -11.914 8.961 1.771 1 98.25 95 PRO A C 1
ATOM 713 O O . PRO A 1 95 ? -11.336 9.016 2.859 1 98.25 95 PRO A O 1
ATOM 716 N N . LEU A 1 96 ? -11.312 8.945 0.621 1 98.81 96 LEU A N 1
ATOM 717 C CA . LEU A 1 96 ? -9.859 9.047 0.49 1 98.81 96 LEU A CA 1
ATOM 718 C C . LEU A 1 96 ? -9.469 10.328 -0.233 1 98.81 96 LEU A C 1
ATOM 720 O O . LEU A 1 96 ? -9.875 10.555 -1.377 1 98.81 96 LEU A O 1
ATOM 724 N N . LEU A 1 97 ? -8.789 11.18 0.421 1 98.94 97 LEU A N 1
ATOM 725 C CA . LEU A 1 97 ? -8.188 12.367 -0.177 1 98.94 97 LEU A CA 1
ATOM 726 C C . LEU A 1 97 ? -6.664 12.258 -0.185 1 98.94 97 LEU A C 1
ATOM 728 O O . LEU A 1 97 ? -6.039 12.148 0.874 1 98.94 97 LEU A O 1
ATOM 732 N N . THR A 1 98 ? -6.066 12.258 -1.399 1 98.94 98 THR A N 1
ATOM 733 C CA . THR A 1 98 ? -4.625 12.055 -1.522 1 98.94 98 THR A CA 1
ATOM 734 C C . THR A 1 98 ? -3.941 13.32 -2.021 1 98.94 98 THR A C 1
ATOM 736 O O . THR A 1 98 ? -4.555 14.125 -2.729 1 98.94 98 THR A O 1
ATOM 739 N N . PHE A 1 99 ? -2.734 13.516 -1.602 1 98.94 99 PHE A N 1
ATOM 740 C CA . PHE A 1 99 ? -1.93 14.602 -2.15 1 98.94 99 PHE A CA 1
ATOM 741 C C . PHE A 1 99 ? -0.492 14.148 -2.377 1 98.94 99 PHE A C 1
ATOM 743 O O . PHE A 1 99 ? -0.066 13.125 -1.838 1 98.94 99 PHE A O 1
ATOM 750 N N . SER A 1 100 ? 0.179 14.844 -3.232 1 98.94 100 SER A N 1
ATOM 751 C CA . SER A 1 100 ? 1.588 14.602 -3.527 1 98.94 100 SER A CA 1
ATOM 752 C C . SER A 1 100 ? 2.332 15.914 -3.77 1 98.94 100 SER A C 1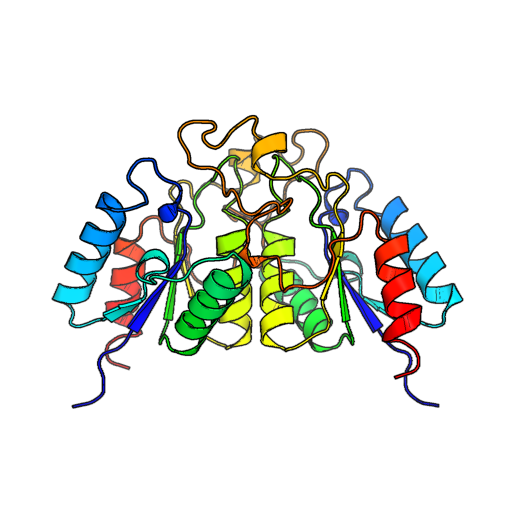
ATOM 754 O O . SER A 1 100 ? 1.793 16.828 -4.387 1 98.94 100 SER A O 1
ATOM 756 N N . SER A 1 101 ? 3.58 15.938 -3.291 1 98.62 101 SER A N 1
ATOM 757 C CA . SER A 1 101 ? 4.441 17.078 -3.545 1 98.62 101 SER A CA 1
ATOM 758 C C . SER A 1 101 ? 4.914 17.109 -4.992 1 98.62 101 SER A C 1
ATOM 760 O O . SER A 1 101 ? 5.434 18.125 -5.465 1 98.62 101 SER A O 1
ATOM 762 N N . ASP A 1 102 ? 4.801 16.078 -5.711 1 98.75 102 ASP A N 1
ATOM 763 C CA . ASP A 1 102 ? 5.121 15.938 -7.129 1 98.75 102 ASP A CA 1
ATOM 764 C C . ASP A 1 102 ? 3.965 15.297 -7.895 1 98.75 102 ASP A C 1
ATOM 766 O O . ASP A 1 102 ? 3.803 14.078 -7.875 1 98.75 102 ASP A O 1
ATOM 770 N N . THR A 1 103 ? 3.197 16.125 -8.57 1 98.5 103 THR A N 1
ATOM 771 C CA . THR A 1 103 ? 1.981 15.633 -9.211 1 98.5 103 THR A CA 1
ATOM 772 C C . THR A 1 103 ? 2.219 15.367 -10.695 1 98.5 103 THR A C 1
ATOM 774 O O . THR A 1 103 ? 1.271 15.133 -11.453 1 98.5 103 THR A O 1
ATOM 777 N N . ARG A 1 104 ? 3.518 15.477 -11.18 1 98.56 104 ARG A N 1
ATOM 778 C CA . ARG A 1 104 ? 3.824 15.102 -12.555 1 98.56 104 ARG A CA 1
ATOM 779 C C . ARG A 1 104 ? 3.463 13.648 -12.82 1 98.56 104 ARG A C 1
ATOM 781 O O . ARG A 1 104 ? 3.422 12.836 -11.898 1 98.56 104 ARG A O 1
ATOM 788 N N . SER A 1 105 ? 3.201 13.336 -14.031 1 98.56 105 SER A N 1
ATOM 789 C CA . SER A 1 105 ? 2.928 11.953 -14.398 1 98.56 105 SER A CA 1
ATOM 790 C C . SER A 1 105 ? 4.129 11.055 -14.109 1 98.56 105 SER A C 1
ATOM 792 O O . SER A 1 105 ? 5.266 11.531 -14.062 1 98.56 105 SER A O 1
ATOM 794 N N . MET A 1 106 ? 3.871 9.773 -13.945 1 98.5 106 MET A N 1
ATOM 795 C CA . MET A 1 106 ? 4.957 8.828 -13.703 1 98.5 106 MET A CA 1
ATOM 796 C C . MET A 1 106 ? 5.965 8.852 -14.844 1 98.5 106 MET A C 1
ATOM 798 O O . MET A 1 106 ? 7.176 8.828 -14.609 1 98.5 106 MET A O 1
ATOM 802 N N . VAL A 1 107 ? 5.504 8.914 -16.094 1 98.5 107 VAL A N 1
ATOM 803 C CA . VAL A 1 107 ? 6.391 8.93 -17.266 1 98.5 107 VAL A CA 1
ATOM 804 C C . VAL A 1 107 ? 7.289 10.164 -17.203 1 98.5 107 VAL A C 1
ATOM 806 O O . VAL A 1 107 ? 8.477 10.094 -17.516 1 98.5 107 VAL A O 1
ATOM 809 N N . ASP A 1 108 ? 6.746 11.289 -16.797 1 98.56 108 ASP A N 1
ATOM 810 C CA . ASP A 1 108 ? 7.543 12.508 -16.656 1 98.56 108 ASP A CA 1
ATOM 811 C C . ASP A 1 108 ? 8.562 12.367 -15.539 1 98.56 108 ASP A C 1
ATOM 813 O O . ASP A 1 108 ? 9.719 12.781 -15.68 1 98.56 108 ASP A O 1
ATOM 817 N N . LYS A 1 109 ? 8.164 11.773 -14.391 1 98.25 109 LYS A N 1
ATOM 818 C CA . LYS A 1 109 ? 9.055 11.602 -13.242 1 98.25 109 LYS A CA 1
ATOM 819 C C . LYS A 1 109 ? 10.203 10.648 -13.562 1 98.25 109 LYS A C 1
ATOM 821 O O . LYS A 1 109 ? 11.336 10.883 -13.156 1 98.25 109 LYS A O 1
ATOM 826 N N . TYR A 1 110 ? 9.875 9.594 -14.289 1 98.19 110 TYR A N 1
ATOM 827 C CA . TYR A 1 110 ? 10.859 8.555 -14.562 1 98.19 110 TYR A CA 1
ATOM 828 C C . TYR A 1 110 ? 11.602 8.836 -15.859 1 98.19 110 TYR A C 1
ATOM 830 O O . TYR A 1 110 ? 12.648 8.227 -16.141 1 98.19 110 TYR A O 1
ATOM 838 N N . GLY A 1 111 ? 11.172 9.766 -16.625 1 97.56 111 GLY A N 1
ATOM 839 C CA . GLY A 1 111 ? 11.844 10.188 -17.844 1 97.56 111 GLY A CA 1
ATOM 840 C C . GLY A 1 111 ? 11.492 9.328 -19.047 1 97.56 111 GLY A C 1
ATOM 841 O O . GLY A 1 111 ? 12.266 9.234 -20 1 97.56 111 GLY A O 1
ATOM 842 N N . GLY A 1 112 ? 10.352 8.594 -18.984 1 97.5 112 GLY A N 1
ATOM 843 C CA . GLY A 1 112 ? 9.922 7.766 -20.109 1 97.5 112 GLY A CA 1
ATOM 844 C C . GLY A 1 112 ? 9.078 6.578 -19.672 1 97.5 112 GLY A C 1
ATOM 845 O O . GLY A 1 112 ? 8.75 6.438 -18.5 1 97.5 112 GLY A O 1
ATOM 846 N N . GLU A 1 113 ? 8.727 5.789 -20.641 1 97.06 113 GLU A N 1
ATOM 847 C CA . GLU A 1 113 ? 7.852 4.641 -20.406 1 97.06 113 GLU A CA 1
ATOM 848 C C . GLU A 1 113 ? 8.641 3.428 -19.938 1 97.06 113 GLU A C 1
ATOM 850 O O . GLU A 1 113 ? 8.062 2.395 -19.594 1 97.06 113 GLU A O 1
ATOM 855 N N . MET A 1 114 ? 9.961 3.592 -19.953 1 96.88 114 MET A N 1
ATOM 856 C CA . MET A 1 114 ? 10.891 2.607 -19.406 1 96.88 114 MET A CA 1
ATOM 857 C C . MET A 1 114 ? 11.93 3.279 -18.516 1 96.88 114 MET A C 1
ATOM 859 O O . MET A 1 114 ? 12.461 4.336 -18.859 1 96.88 114 MET A O 1
ATOM 863 N N . ALA A 1 115 ? 12.117 2.779 -17.391 1 96 115 ALA A N 1
ATOM 864 C CA . ALA A 1 115 ? 13.156 3.266 -16.484 1 96 115 ALA A CA 1
ATOM 865 C C . ALA A 1 115 ? 13.734 2.123 -15.648 1 96 115 ALA A C 1
ATOM 867 O O . ALA A 1 115 ? 13 1.314 -15.086 1 96 115 ALA A O 1
ATOM 868 N N . GLU A 1 116 ? 15.062 2.033 -15.664 1 93 116 GLU A N 1
ATOM 869 C CA . GLU A 1 116 ? 15.773 1.039 -14.867 1 93 116 GLU A CA 1
ATOM 870 C C . GLU A 1 116 ? 15.32 -0.376 -15.219 1 93 116 GLU A C 1
ATOM 872 O O . GLU A 1 116 ? 15.125 -1.211 -14.336 1 93 116 GLU A O 1
ATOM 877 N N . GLY A 1 117 ? 15.008 -0.577 -16.469 1 95.75 117 GLY A N 1
ATOM 878 C CA . GLY A 1 117 ? 14.688 -1.902 -16.984 1 95.75 117 GLY A CA 1
ATOM 879 C C . GLY A 1 117 ? 13.258 -2.318 -16.703 1 95.75 117 GLY A C 1
ATOM 880 O O . GLY A 1 117 ? 12.898 -3.486 -16.875 1 95.75 117 GLY A O 1
ATOM 881 N N . LEU A 1 118 ? 12.414 -1.41 -16.219 1 97.69 118 LEU A N 1
ATOM 882 C CA . LEU A 1 118 ? 11.023 -1.683 -15.883 1 97.69 118 LEU A CA 1
ATOM 883 C C . LEU A 1 118 ? 10.086 -0.737 -16.625 1 97.69 118 LEU A C 1
ATOM 885 O O . LEU A 1 118 ? 10.406 0.438 -16.812 1 97.69 118 LEU A O 1
ATOM 889 N N . SER A 1 119 ? 8.969 -1.278 -17 1 97.44 119 SER A N 1
ATOM 890 C CA . SER A 1 119 ? 7.969 -0.421 -17.609 1 97.44 119 SER A CA 1
ATOM 891 C C . SER A 1 119 ? 7.402 0.581 -16.609 1 97.44 119 SER A C 1
ATOM 893 O O . SER A 1 119 ? 7.367 0.312 -15.406 1 97.44 119 SER A O 1
ATOM 895 N N . VAL A 1 120 ? 7.043 1.754 -17.062 1 97.88 120 VAL A N 1
ATOM 896 C CA . VAL A 1 120 ? 6.434 2.82 -16.281 1 97.88 120 VAL A CA 1
ATOM 897 C C . VAL A 1 120 ? 4.996 3.049 -16.75 1 97.88 120 VAL A C 1
ATOM 899 O O . VAL A 1 120 ? 4.742 3.186 -17.938 1 97.88 120 VAL A O 1
ATOM 902 N N . GLU A 1 121 ? 4.043 3.055 -15.805 1 96.38 121 GLU A N 1
ATOM 903 C CA . GLU A 1 121 ? 2.648 3.283 -16.172 1 96.38 121 GLU A CA 1
ATOM 904 C C . GLU A 1 121 ? 2.469 4.637 -16.844 1 96.38 121 GLU A C 1
ATOM 906 O O . GLU A 1 121 ? 3.027 5.641 -16.406 1 96.38 121 GLU A O 1
ATOM 911 N N . ASN A 1 122 ? 1.684 4.566 -17.922 1 96.31 122 ASN A N 1
ATOM 912 C CA . ASN A 1 122 ? 1.43 5.797 -18.672 1 96.31 122 ASN A CA 1
ATOM 913 C C . ASN A 1 122 ? -0.053 6.156 -18.672 1 96.31 122 ASN A C 1
ATOM 915 O O . ASN A 1 122 ? -0.689 6.191 -19.719 1 96.31 122 ASN A O 1
ATOM 919 N N . PHE A 1 123 ? -0.589 6.5 -17.5 1 96.88 123 PHE A N 1
ATOM 920 C CA . PHE A 1 123 ? -2.004 6.824 -17.359 1 96.88 123 PHE A CA 1
ATOM 921 C C . PHE A 1 123 ? -2.188 8.289 -16.969 1 96.88 123 PHE A C 1
ATOM 923 O O . PHE A 1 123 ? -3.285 8.695 -16.578 1 96.88 123 PHE A O 1
ATOM 930 N N . GLY A 1 124 ? -1.054 9.023 -16.922 1 97.5 124 GLY A N 1
ATOM 931 C CA . GLY A 1 124 ? -1.121 10.43 -16.562 1 97.5 124 GLY A CA 1
ATOM 932 C C . GLY A 1 124 ? -1.259 10.641 -15.062 1 97.5 124 GLY A C 1
ATOM 933 O O . GLY A 1 124 ? -1.668 11.719 -14.617 1 97.5 124 GLY A O 1
ATOM 934 N N . LEU A 1 125 ? -0.96 9.633 -14.266 1 98.5 125 LEU A N 1
ATOM 935 C CA . LEU A 1 125 ? -1.084 9.68 -12.812 1 98.5 125 LEU A CA 1
ATOM 936 C C . LEU A 1 125 ? 0.281 9.859 -12.156 1 98.5 125 LEU A C 1
ATOM 938 O O . LEU A 1 125 ? 1.3 9.43 -12.711 1 98.5 125 LEU A O 1
ATOM 942 N N . PRO A 1 126 ? 0.344 10.453 -11.008 1 98.62 126 PRO A N 1
ATOM 943 C CA . PRO A 1 126 ? 1.633 10.695 -10.359 1 98.62 126 PRO A CA 1
ATOM 944 C C . PRO A 1 126 ? 2.17 9.469 -9.633 1 98.62 126 PRO A C 1
ATOM 946 O O . PRO A 1 126 ? 3.32 9.461 -9.18 1 98.62 126 PRO A O 1
ATOM 949 N N . PHE A 1 127 ? 1.408 8.438 -9.461 1 98.62 127 PHE A N 1
ATOM 950 C CA . PHE A 1 127 ? 1.784 7.188 -8.812 1 98.62 127 PHE A CA 1
ATOM 951 C C . PHE A 1 127 ? 0.955 6.027 -9.344 1 98.62 127 PHE A C 1
ATOM 953 O O . PHE A 1 127 ? 0.165 6.199 -10.273 1 98.62 127 PHE A O 1
ATOM 960 N N . ASN A 1 128 ? 1.195 4.82 -8.914 1 98.69 128 ASN A N 1
ATOM 961 C CA . ASN A 1 128 ? 0.565 3.576 -9.344 1 98.69 128 ASN A CA 1
ATOM 962 C C . ASN A 1 128 ? -0.954 3.709 -9.406 1 98.69 128 ASN A C 1
ATOM 964 O O . ASN A 1 128 ? -1.568 4.277 -8.5 1 98.69 128 ASN A O 1
ATOM 968 N N . LEU A 1 129 ? -1.542 3.186 -10.414 1 98.31 129 LEU A N 1
ATOM 969 C CA . LEU A 1 129 ? -2.965 3.309 -10.711 1 98.31 129 LEU A CA 1
ATOM 970 C C . LEU A 1 129 ? -3.807 2.771 -9.555 1 98.31 129 LEU A C 1
ATOM 972 O O . LEU A 1 129 ? -4.941 3.209 -9.352 1 98.31 129 LEU A O 1
ATOM 976 N N . MET A 1 130 ? -3.332 1.817 -8.75 1 98.75 130 MET A N 1
ATOM 977 C CA . MET A 1 130 ? -4.105 1.236 -7.656 1 98.75 130 MET A CA 1
ATOM 978 C C . MET A 1 130 ? -4.434 2.289 -6.602 1 98.75 130 MET A C 1
ATOM 980 O O . MET A 1 130 ? -5.422 2.162 -5.879 1 98.75 130 MET A O 1
ATOM 984 N N . LEU A 1 131 ? -3.643 3.363 -6.539 1 98.88 131 LEU A N 1
ATOM 985 C CA . LEU A 1 131 ? -3.785 4.371 -5.492 1 98.88 131 LEU A CA 1
ATOM 986 C C . LEU A 1 131 ? -4.711 5.496 -5.949 1 98.88 131 LEU A C 1
ATOM 988 O O . LEU A 1 131 ? -4.973 6.434 -5.191 1 98.88 131 LEU A O 1
ATOM 992 N N . HIS A 1 132 ? -5.191 5.402 -7.129 1 98.56 132 HIS A N 1
ATOM 993 C CA . HIS A 1 132 ? -6.059 6.441 -7.68 1 98.56 132 HIS A CA 1
ATOM 994 C C . HIS A 1 132 ? -7.488 5.941 -7.836 1 98.56 132 HIS A C 1
ATOM 996 O O . HIS A 1 132 ? -7.758 5.062 -8.656 1 98.56 132 HIS A O 1
ATOM 1002 N N . ASP A 1 133 ? -8.43 6.566 -7.121 1 98.12 133 ASP A N 1
ATOM 1003 C CA . ASP A 1 133 ? -9.805 6.074 -7.137 1 98.12 133 ASP A CA 1
ATOM 1004 C C . ASP A 1 133 ? -10.703 6.969 -7.988 1 98.12 133 ASP A C 1
ATOM 1006 O O . ASP A 1 133 ? -11.93 6.871 -7.922 1 98.12 133 ASP A O 1
ATOM 1010 N N . GLY A 1 134 ? -10.133 7.816 -8.734 1 97.31 134 GLY A N 1
ATOM 1011 C CA . GLY A 1 134 ? -10.906 8.742 -9.555 1 97.31 134 GLY A CA 1
ATOM 1012 C C . GLY A 1 134 ? -11.008 10.125 -8.953 1 97.31 134 GLY A C 1
ATOM 1013 O O . GLY A 1 134 ? -11.383 11.086 -9.633 1 97.31 134 GLY A O 1
ATOM 1014 N N . THR A 1 135 ? -10.68 10.258 -7.672 1 97.12 135 THR A N 1
ATOM 1015 C CA . THR A 1 135 ? -10.672 11.547 -6.98 1 97.12 135 THR A CA 1
ATOM 1016 C C . THR A 1 135 ? -9.414 12.336 -7.328 1 97.12 135 THR A C 1
ATOM 1018 O O . THR A 1 135 ? -8.32 11.766 -7.43 1 97.12 135 THR A O 1
ATOM 1021 N N . HIS A 1 136 ? -9.594 13.562 -7.43 1 97 136 HIS A N 1
ATOM 1022 C CA . HIS A 1 136 ? -8.492 14.461 -7.734 1 97 136 HIS A CA 1
ATOM 1023 C C . HIS A 1 136 ? -7.348 14.289 -6.734 1 97 136 HIS A C 1
ATOM 1025 O O . HIS A 1 136 ? -7.586 14.188 -5.531 1 97 136 HIS A O 1
ATOM 1031 N N . VAL A 1 137 ? -6.113 14.25 -7.273 1 98.75 137 VAL A N 1
ATOM 1032 C CA . VAL A 1 137 ? -4.926 14.25 -6.426 1 98.75 137 VAL A CA 1
ATOM 1033 C C . VAL A 1 137 ? -4.516 15.688 -6.113 1 98.75 137 VAL A C 1
ATOM 1035 O O . VAL A 1 137 ? -4.211 16.469 -7.023 1 98.75 137 VAL A O 1
ATOM 1038 N N . PHE A 1 138 ? -4.492 16.047 -4.879 1 98.88 138 PHE A N 1
ATOM 1039 C CA . PHE A 1 138 ? -4.18 17.406 -4.48 1 98.88 138 PHE A CA 1
ATOM 1040 C C . PHE A 1 138 ? -2.672 17.625 -4.422 1 98.88 138 PHE A C 1
ATOM 1042 O O . PHE A 1 138 ? -1.897 16.672 -4.516 1 98.88 138 PHE A O 1
ATOM 1049 N N . ASN A 1 139 ? -2.256 18.859 -4.301 1 98.62 139 ASN A N 1
ATOM 1050 C CA . ASN A 1 139 ? -0.827 19.156 -4.309 1 98.62 139 ASN A CA 1
ATOM 1051 C C . ASN A 1 139 ? -0.317 19.484 -2.906 1 98.62 139 ASN A C 1
ATOM 1053 O O . ASN A 1 139 ? 0.873 19.734 -2.719 1 98.62 139 ASN A O 1
ATOM 1057 N N . SER A 1 140 ? -1.258 19.438 -1.885 1 98.69 140 SER A N 1
ATOM 1058 C CA . SER A 1 140 ? -0.876 19.688 -0.501 1 98.69 140 SER A CA 1
ATOM 1059 C C . SER A 1 140 ? -1.918 19.156 0.472 1 98.69 140 SER A C 1
ATOM 1061 O O . SER A 1 140 ? -3.051 18.859 0.08 1 98.69 140 SER A O 1
ATOM 1063 N N . PHE A 1 141 ? -1.494 19 1.723 1 98.81 141 PHE A N 1
ATOM 1064 C CA . PHE A 1 141 ? -2.438 18.625 2.771 1 98.81 141 PHE A CA 1
ATOM 1065 C C . PHE A 1 141 ? -3.553 19.656 2.883 1 98.81 141 PHE A C 1
ATOM 1067 O O . PHE A 1 141 ? -4.727 19.297 3 1 98.81 141 PHE A O 1
ATOM 1074 N N . GLU A 1 142 ? -3.18 20.922 2.832 1 98.81 142 GLU A N 1
ATOM 1075 C CA . GLU A 1 142 ? -4.133 22.016 2.98 1 98.81 142 GLU A CA 1
ATOM 1076 C C . GLU A 1 142 ? -5.234 21.938 1.926 1 98.81 142 GLU A C 1
ATOM 1078 O O . GLU A 1 142 ? -6.414 22.094 2.24 1 98.81 142 GLU A O 1
ATOM 1083 N N . ALA A 1 143 ? -4.816 21.672 0.686 1 98.81 143 ALA A N 1
ATOM 1084 C CA . ALA A 1 143 ? -5.785 21.594 -0.402 1 98.81 143 ALA A CA 1
ATOM 1085 C C . ALA A 1 143 ? -6.727 20.406 -0.207 1 98.81 143 ALA A C 1
ATOM 1087 O O . ALA A 1 143 ? -7.938 20.516 -0.428 1 98.81 143 ALA A O 1
ATOM 1088 N N . ALA A 1 144 ? -6.176 19.281 0.197 1 98.88 144 ALA A N 1
ATOM 1089 C CA . ALA A 1 144 ? -6.992 18.094 0.466 1 98.88 144 ALA A CA 1
ATOM 1090 C C . ALA A 1 144 ? -7.973 18.359 1.608 1 98.88 144 ALA A C 1
ATOM 1092 O O . ALA A 1 144 ? -9.156 18.016 1.514 1 98.88 144 ALA A O 1
ATOM 1093 N N . PHE A 1 145 ? -7.453 19.016 2.652 1 98.75 145 PHE A N 1
ATOM 1094 C CA . PHE A 1 145 ? -8.289 19.281 3.814 1 98.75 145 PHE A CA 1
ATOM 1095 C C . PHE A 1 145 ? -9.391 20.281 3.471 1 98.75 145 PHE A C 1
ATOM 1097 O O . PHE A 1 145 ? -10.531 20.141 3.914 1 98.75 145 PHE A O 1
ATOM 1104 N N . GLU A 1 146 ? -9.039 21.297 2.742 1 98.25 146 GLU A N 1
ATOM 1105 C CA . GLU A 1 146 ? -10.055 22.25 2.297 1 98.25 146 GLU A CA 1
ATOM 1106 C C . GLU A 1 146 ? -11.18 21.547 1.544 1 98.25 146 GLU A C 1
ATOM 1108 O O . GLU A 1 146 ? -12.359 21.859 1.743 1 98.25 146 GLU A O 1
ATOM 1113 N N . HIS A 1 147 ? -10.812 20.641 0.683 1 98.31 147 HIS A N 1
ATOM 1114 C CA . HIS A 1 147 ? -11.812 19.859 -0.029 1 98.31 147 HIS A CA 1
ATOM 1115 C C . HIS A 1 147 ? -12.695 19.078 0.942 1 98.31 147 HIS A C 1
ATOM 1117 O O . HIS A 1 147 ? -13.914 19.016 0.771 1 98.31 147 HIS A O 1
ATOM 1123 N N . PHE A 1 148 ? -12.047 18.453 1.899 1 98.25 148 PHE A N 1
ATOM 1124 C CA . PHE A 1 148 ? -12.812 17.75 2.92 1 98.25 148 PHE A CA 1
ATOM 1125 C C . PHE A 1 148 ? -13.828 18.672 3.574 1 98.25 148 PHE A C 1
ATOM 1127 O O . PHE A 1 148 ? -15 18.312 3.719 1 98.25 148 PHE A O 1
ATOM 1134 N N . VAL A 1 149 ? -13.414 19.859 4 1 97.62 149 VAL A N 1
ATOM 1135 C CA . VAL A 1 149 ? -14.266 20.828 4.695 1 97.62 149 VAL A CA 1
ATOM 1136 C C . VAL A 1 149 ? -15.453 21.203 3.803 1 97.62 149 VAL A C 1
ATOM 1138 O O . VAL A 1 149 ? -16.594 21.25 4.266 1 97.62 149 VAL A O 1
ATOM 1141 N N . GLU A 1 150 ? -15.195 21.359 2.557 1 96.44 150 GLU A N 1
ATOM 1142 C CA . GLU A 1 150 ? -16.203 21.828 1.619 1 96.44 150 GLU A CA 1
ATOM 1143 C C . GLU A 1 150 ? -17.219 20.734 1.298 1 96.44 150 GLU A C 1
ATOM 1145 O O . GLU A 1 150 ? -18.406 21 1.097 1 96.44 150 GLU A O 1
ATOM 1150 N N . HIS A 1 151 ? -16.797 19.469 1.334 1 95.69 151 HIS A N 1
ATOM 1151 C CA . HIS A 1 151 ? -17.641 18.453 0.717 1 95.69 151 HIS A CA 1
ATOM 1152 C C . HIS A 1 151 ? -18.031 17.375 1.723 1 95.69 151 HIS A C 1
ATOM 1154 O O . HIS A 1 151 ? -18.953 16.594 1.478 1 95.69 151 HIS A O 1
ATOM 1160 N N . HIS A 1 152 ? -17.25 17.312 2.846 1 93.25 152 HIS A N 1
ATOM 1161 C CA . HIS A 1 152 ? -17.484 16.156 3.705 1 93.25 152 HIS A CA 1
ATOM 1162 C C . HIS A 1 152 ? -17.797 16.594 5.133 1 93.25 152 HIS A C 1
ATOM 1164 O O . HIS A 1 152 ? -18.281 15.789 5.941 1 93.25 152 HIS A O 1
ATOM 1170 N N . LEU A 1 153 ? -17.516 17.828 5.523 1 90.19 153 LEU A N 1
ATOM 1171 C CA . LEU A 1 153 ? -17.672 18.25 6.914 1 90.19 153 LEU A CA 1
ATOM 1172 C C . LEU A 1 153 ? -19.141 18.438 7.27 1 90.19 153 LEU A C 1
ATOM 1174 O O . LEU A 1 153 ? -19.578 18.047 8.352 1 90.19 153 LEU A O 1
ATOM 1178 N N . SER A 1 154 ? -19.969 19.141 6.43 1 79.12 154 SER A N 1
ATOM 1179 C CA . SER A 1 154 ? -21.359 19.438 6.734 1 79.12 154 SER A CA 1
ATOM 1180 C C . SER A 1 154 ? -22.266 18.25 6.438 1 79.12 154 SER A C 1
ATOM 1182 O O . SER A 1 154 ? -23.469 18.266 6.742 1 79.12 154 SER A O 1
ATOM 1184 N N . SER A 1 155 ? -21.688 17.109 5.922 1 63.03 155 SER A N 1
ATOM 1185 C CA . SER A 1 155 ? -22.594 16.016 5.574 1 63.03 155 SER A CA 1
ATOM 1186 C C . SER A 1 155 ? -22.781 15.047 6.746 1 63.03 155 SER A C 1
ATOM 1188 O O . SER A 1 155 ? -21.859 14.859 7.551 1 63.03 155 SER A O 1
ATOM 1190 N N . MET B 1 1 ? -18.828 -30.766 -6.398 1 59.59 1 MET B N 1
ATOM 1191 C CA . MET B 1 1 ? -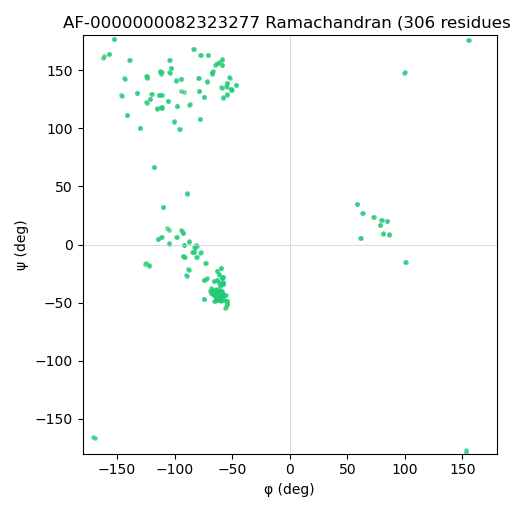17.469 -30.547 -5.891 1 59.59 1 MET B CA 1
ATOM 1192 C C . MET B 1 1 ? -17.266 -29.094 -5.516 1 59.59 1 MET B C 1
ATOM 1194 O O . MET B 1 1 ? -17.844 -28.188 -6.137 1 59.59 1 MET B O 1
ATOM 1198 N N . PRO B 1 2 ? -16.75 -28.938 -4.266 1 76.44 2 PRO B N 1
ATOM 1199 C CA . PRO B 1 2 ? -16.594 -27.516 -3.906 1 76.44 2 PRO B CA 1
ATOM 1200 C C . PRO B 1 2 ? -15.773 -26.734 -4.934 1 76.44 2 PRO B C 1
ATOM 1202 O O . PRO B 1 2 ? -14.961 -27.312 -5.652 1 76.44 2 PRO B O 1
ATOM 1205 N N . ALA B 1 3 ? -16.125 -25.531 -5.281 1 87.75 3 ALA B N 1
ATOM 1206 C CA . ALA B 1 3 ? -15.414 -24.703 -6.242 1 87.75 3 ALA B CA 1
ATOM 1207 C C . ALA B 1 3 ? -13.93 -24.625 -5.906 1 87.75 3 ALA B C 1
ATOM 1209 O O . ALA B 1 3 ? -13.555 -24.625 -4.734 1 87.75 3 ALA B O 1
ATOM 1210 N N . PRO B 1 4 ? -13.102 -24.797 -6.926 1 95.06 4 PRO B N 1
ATOM 1211 C CA . PRO B 1 4 ? -11.656 -24.688 -6.68 1 95.06 4 PRO B CA 1
ATOM 1212 C C . PRO B 1 4 ? -11.281 -23.406 -5.961 1 95.06 4 PRO B C 1
ATOM 1214 O O . PRO B 1 4 ? -11.914 -22.359 -6.172 1 95.06 4 PRO B O 1
ATOM 1217 N N . LYS B 1 5 ? -10.297 -23.5 -5.07 1 97.69 5 LYS B N 1
ATOM 1218 C CA . LYS B 1 5 ? -9.773 -22.297 -4.414 1 97.69 5 LYS B CA 1
ATOM 1219 C C . LYS B 1 5 ? -9.047 -21.406 -5.41 1 97.69 5 LYS B C 1
ATOM 1221 O O . LYS B 1 5 ? -8.492 -21.875 -6.398 1 97.69 5 LYS B O 1
ATOM 1226 N N . SER B 1 6 ? -9.109 -20.125 -5.152 1 98.38 6 SER B N 1
ATOM 1227 C CA . SER B 1 6 ? -8.438 -19.141 -6.008 1 98.38 6 SER B CA 1
ATOM 1228 C C . SER B 1 6 ? -7.488 -18.266 -5.207 1 98.38 6 SER B C 1
ATOM 1230 O O . SER B 1 6 ? -7.742 -17.969 -4.035 1 98.38 6 SER B O 1
ATOM 1232 N N . ILE B 1 7 ? -6.359 -17.891 -5.828 1 98.81 7 ILE B N 1
ATOM 1233 C CA . ILE B 1 7 ? -5.359 -17.031 -5.227 1 98.81 7 ILE B CA 1
ATOM 1234 C C . ILE B 1 7 ? -5.117 -15.812 -6.125 1 98.81 7 ILE B C 1
ATOM 1236 O O . ILE B 1 7 ? -4.859 -15.961 -7.32 1 98.81 7 ILE B O 1
ATOM 1240 N N . TYR B 1 8 ? -5.316 -14.633 -5.613 1 98.81 8 TYR B N 1
ATOM 1241 C CA . TYR B 1 8 ? -4.906 -13.422 -6.309 1 98.81 8 TYR B CA 1
ATOM 1242 C C . TYR B 1 8 ? -3.396 -13.234 -6.25 1 98.81 8 TYR B C 1
ATOM 1244 O O . TYR B 1 8 ? -2.797 -13.305 -5.176 1 98.81 8 TYR B O 1
ATOM 1252 N N . ILE B 1 9 ? -2.781 -13.055 -7.367 1 98.88 9 ILE B N 1
ATOM 1253 C CA . ILE B 1 9 ? -1.333 -12.922 -7.48 1 98.88 9 ILE B CA 1
ATOM 1254 C C . ILE B 1 9 ? -0.952 -11.445 -7.504 1 98.88 9 ILE B C 1
ATOM 1256 O O . ILE B 1 9 ? -1.015 -10.797 -8.555 1 98.88 9 ILE B O 1
ATOM 1260 N N . ALA B 1 10 ? -0.533 -10.945 -6.344 1 98.88 10 ALA B N 1
ATOM 1261 C CA . ALA B 1 10 ? -0.131 -9.547 -6.227 1 98.88 10 ALA B CA 1
ATOM 1262 C C . ALA B 1 10 ? 1.376 -9.391 -6.402 1 98.88 10 ALA B C 1
ATOM 1264 O O . ALA B 1 10 ? 2.152 -10.219 -5.918 1 98.88 10 ALA B O 1
ATOM 1265 N N . GLY B 1 11 ? 1.812 -8.312 -7.07 1 98.75 11 GLY B N 1
ATOM 1266 C CA . GLY B 1 11 ? 3.236 -8.062 -7.227 1 98.75 11 GLY B CA 1
ATOM 1267 C C . GLY B 1 11 ? 3.562 -7.207 -8.438 1 98.75 11 GLY B C 1
ATOM 1268 O O . GLY B 1 11 ? 2.678 -6.887 -9.234 1 98.75 11 GLY B O 1
ATOM 1269 N N . PRO B 1 12 ? 4.777 -6.895 -8.57 1 98.44 12 PRO B N 1
ATOM 1270 C CA . PRO B 1 12 ? 5.18 -5.93 -9.594 1 98.44 12 PRO B CA 1
ATOM 1271 C C . PRO B 1 12 ? 5.59 -6.594 -10.906 1 98.44 12 PRO B C 1
ATOM 1273 O O . PRO B 1 12 ? 6.125 -5.93 -11.797 1 98.44 12 PRO B O 1
ATOM 1276 N N . ALA B 1 13 ? 5.32 -7.926 -11.086 1 97.75 13 ALA B N 1
ATOM 1277 C CA . ALA B 1 13 ? 5.816 -8.664 -12.242 1 97.75 13 ALA B CA 1
ATOM 1278 C C . ALA B 1 13 ? 5.324 -8.031 -13.547 1 97.75 13 ALA B C 1
ATOM 1280 O O . ALA B 1 13 ? 6.004 -8.102 -14.57 1 97.75 13 ALA B O 1
ATOM 1281 N N . VAL B 1 14 ? 4.133 -7.379 -13.516 1 95.88 14 VAL B N 1
ATOM 1282 C CA . VAL B 1 14 ? 3.533 -6.777 -14.695 1 95.88 14 VAL B CA 1
ATOM 1283 C C . VAL B 1 14 ? 4.469 -5.711 -15.266 1 95.88 14 VAL B C 1
ATOM 1285 O O . VAL B 1 14 ? 4.398 -5.379 -16.453 1 95.88 14 VAL B O 1
ATOM 1288 N N . PHE B 1 15 ? 5.406 -5.199 -14.469 1 97.5 15 PHE B N 1
ATOM 1289 C CA . PHE B 1 15 ? 6.258 -4.094 -14.891 1 97.5 15 PHE B CA 1
ATOM 1290 C C . PHE B 1 15 ? 7.559 -4.613 -15.5 1 97.5 15 PHE B C 1
ATOM 1292 O O . PHE B 1 15 ? 8.352 -3.838 -16.031 1 97.5 15 PHE B O 1
ATOM 1299 N N . ASP B 1 16 ? 7.816 -5.91 -15.383 1 96.75 16 ASP B N 1
ATOM 1300 C CA . ASP B 1 16 ? 8.984 -6.508 -16.031 1 96.75 16 ASP B CA 1
ATOM 1301 C C . ASP B 1 16 ? 8.945 -6.289 -17.547 1 96.75 16 ASP B C 1
ATOM 1303 O O . ASP B 1 16 ? 7.883 -6.039 -18.109 1 96.75 16 ASP B O 1
ATOM 1307 N N . PRO B 1 17 ? 10.078 -6.383 -18.156 1 94.75 17 PRO B N 1
ATOM 1308 C CA . PRO B 1 17 ? 10.133 -6.168 -19.609 1 94.75 17 PRO B CA 1
ATOM 1309 C C . PRO B 1 17 ? 9.219 -7.117 -20.375 1 94.75 17 PRO B C 1
ATOM 1311 O O . PRO B 1 17 ? 8.695 -6.754 -21.438 1 94.75 17 PRO B O 1
ATOM 1314 N N . ASP B 1 18 ? 9.008 -8.305 -19.938 1 95.31 18 ASP B N 1
ATOM 1315 C CA . ASP B 1 18 ? 8.141 -9.266 -20.609 1 95.31 18 ASP B CA 1
ATOM 1316 C C . ASP B 1 18 ? 6.715 -9.195 -20.062 1 95.31 18 ASP B C 1
ATOM 1318 O O . ASP B 1 18 ? 5.93 -10.125 -20.25 1 95.31 18 ASP B O 1
ATOM 1322 N N . HIS B 1 19 ? 6.406 -8.164 -19.219 1 93.44 19 HIS B N 1
ATOM 1323 C CA . HIS B 1 19 ? 5.09 -7.934 -18.641 1 93.44 19 HIS B CA 1
ATOM 1324 C C . HIS B 1 19 ? 4.672 -9.086 -17.734 1 93.44 19 HIS B C 1
ATOM 1326 O O . HIS B 1 19 ? 3.484 -9.406 -17.641 1 93.44 19 HIS B O 1
ATOM 1332 N N . GLY B 1 20 ? 5.641 -9.734 -17.188 1 96.5 20 GLY B N 1
ATOM 1333 C CA . GLY B 1 20 ? 5.387 -10.781 -16.203 1 96.5 20 GLY B CA 1
ATOM 1334 C C . GLY B 1 20 ? 5.137 -12.141 -16.844 1 96.5 20 GLY B C 1
ATOM 1335 O O . GLY B 1 20 ? 4.773 -13.094 -16.141 1 96.5 20 GLY B O 1
ATOM 1336 N N . GLU B 1 21 ? 5.332 -12.32 -18.094 1 96.31 21 GLU B N 1
ATOM 1337 C CA . GLU B 1 21 ? 4.977 -13.547 -18.812 1 96.31 21 GLU B CA 1
ATOM 1338 C C . GLU B 1 21 ? 5.645 -14.766 -18.172 1 96.31 21 GLU B C 1
ATOM 1340 O O . GLU B 1 21 ? 4.973 -15.75 -17.875 1 96.31 21 GLU B O 1
ATOM 1345 N N . LYS B 1 22 ? 6.98 -14.711 -18.031 1 97.31 22 LYS B N 1
ATOM 1346 C CA . LYS B 1 22 ? 7.715 -15.828 -17.453 1 97.31 22 LYS B CA 1
ATOM 1347 C C . LYS B 1 22 ? 7.23 -16.141 -16.047 1 97.31 22 LYS B C 1
ATOM 1349 O O . LYS B 1 22 ? 6.996 -17.297 -15.703 1 97.31 22 LYS B O 1
ATOM 1354 N N . TYR B 1 23 ? 7.016 -15.156 -15.266 1 98.06 23 TYR B N 1
ATOM 1355 C CA . TYR B 1 23 ? 6.574 -15.297 -13.883 1 98.06 23 TYR B CA 1
ATOM 1356 C C . TYR B 1 23 ? 5.18 -15.906 -13.812 1 98.06 23 TYR B C 1
ATOM 1358 O O . TYR B 1 23 ? 4.957 -16.891 -13.094 1 98.06 23 TYR B O 1
ATOM 1366 N N . TYR B 1 24 ? 4.25 -15.375 -14.602 1 98 24 TYR B N 1
ATOM 1367 C CA . TYR B 1 24 ? 2.863 -15.82 -14.531 1 98 24 TYR B CA 1
ATOM 1368 C C . TYR B 1 24 ? 2.711 -17.219 -15.133 1 98 24 TYR B C 1
ATOM 1370 O O . TYR B 1 24 ? 1.877 -18 -14.68 1 98 24 TYR B O 1
ATOM 1378 N N . ARG B 1 25 ? 3.547 -17.547 -16.078 1 97.88 25 ARG B N 1
ATOM 1379 C CA . ARG B 1 25 ? 3.551 -18.922 -16.594 1 97.88 25 ARG B CA 1
ATOM 1380 C C . ARG B 1 25 ? 3.926 -19.906 -15.508 1 97.88 25 ARG B C 1
ATOM 1382 O O . ARG B 1 25 ? 3.277 -20.953 -15.359 1 97.88 25 ARG B O 1
ATOM 1389 N N . LYS B 1 26 ? 4.953 -19.547 -14.797 1 98.31 26 LYS B N 1
ATOM 1390 C CA . LYS B 1 26 ? 5.383 -20.391 -13.688 1 98.31 26 LYS B CA 1
ATOM 1391 C C . LYS B 1 26 ? 4.293 -20.5 -12.625 1 98.31 26 LYS B C 1
ATOM 1393 O O . LYS B 1 26 ? 4.008 -21.594 -12.133 1 98.31 26 LYS B O 1
ATOM 1398 N N . VAL B 1 27 ? 3.662 -19.422 -12.266 1 98.62 27 VAL B N 1
ATOM 1399 C CA . VAL B 1 27 ? 2.594 -19.375 -11.273 1 98.62 27 VAL B CA 1
ATOM 1400 C C . VAL B 1 27 ? 1.433 -20.266 -11.727 1 98.62 27 VAL B C 1
ATOM 1402 O O . VAL B 1 27 ? 0.944 -21.094 -10.953 1 98.62 27 VAL B O 1
ATOM 1405 N N . ARG B 1 28 ? 1.011 -20.109 -12.977 1 98.25 28 ARG B N 1
ATOM 1406 C CA . ARG B 1 28 ? -0.095 -20.891 -13.508 1 98.25 28 ARG B CA 1
ATOM 1407 C C . ARG B 1 28 ? 0.21 -22.391 -13.438 1 98.25 28 ARG B C 1
ATOM 1409 O O . ARG B 1 28 ? -0.647 -23.188 -13.055 1 98.25 28 ARG B O 1
ATOM 1416 N N . ALA B 1 29 ? 1.432 -22.734 -13.797 1 98.38 29 ALA B N 1
ATOM 1417 C CA . ALA B 1 29 ? 1.828 -24.141 -13.789 1 98.38 29 ALA B CA 1
ATOM 1418 C C . ALA B 1 29 ? 1.784 -24.703 -12.367 1 98.38 29 ALA B C 1
ATOM 1420 O O . ALA B 1 29 ? 1.22 -25.781 -12.141 1 98.38 29 ALA B O 1
ATOM 1421 N N . LEU B 1 30 ? 2.344 -24.016 -11.406 1 98.38 30 LEU B N 1
ATOM 1422 C CA . LEU B 1 30 ? 2.4 -24.469 -10.016 1 98.38 30 LEU B CA 1
ATOM 1423 C C . LEU B 1 30 ? 0.998 -24.625 -9.445 1 98.38 30 LEU B C 1
ATOM 1425 O O . LEU B 1 30 ? 0.699 -25.641 -8.797 1 98.38 30 LEU B O 1
ATOM 1429 N N . LEU B 1 31 ? 0.164 -23.609 -9.672 1 98.5 31 LEU B N 1
ATOM 1430 C CA . LEU B 1 31 ? -1.177 -23.641 -9.102 1 98.5 31 LEU B CA 1
ATOM 1431 C C . LEU B 1 31 ? -2.021 -24.734 -9.742 1 98.5 31 LEU B C 1
ATOM 1433 O O . LEU B 1 31 ? -2.795 -25.406 -9.062 1 98.5 31 LEU B O 1
ATOM 1437 N N . SER B 1 32 ? -1.854 -24.922 -11.047 1 97.38 32 SER B N 1
ATOM 1438 C CA . SER B 1 32 ? -2.609 -25.938 -11.773 1 97.38 32 SER B CA 1
ATOM 1439 C C . SER B 1 32 ? -2.33 -27.344 -11.227 1 97.38 32 SER B C 1
ATOM 1441 O O . SER B 1 32 ? -3.236 -28.172 -11.148 1 97.38 32 SER B O 1
ATOM 1443 N N . GLU B 1 33 ? -1.147 -27.578 -10.82 1 97.38 33 GLU B N 1
ATOM 1444 C CA . GLU B 1 33 ? -0.75 -28.875 -10.289 1 97.38 33 GLU B CA 1
ATOM 1445 C C . GLU B 1 33 ? -1.557 -29.234 -9.047 1 97.38 33 GLU B C 1
ATOM 1447 O O . GLU B 1 33 ? -1.752 -30.422 -8.742 1 97.38 33 GLU B O 1
ATOM 1452 N N . LYS B 1 34 ? -2.031 -28.234 -8.359 1 97.62 34 LYS B N 1
ATOM 1453 C CA . LYS B 1 34 ? -2.732 -28.469 -7.102 1 97.62 34 LYS B CA 1
ATOM 1454 C C . LYS B 1 34 ? -4.219 -28.141 -7.23 1 97.62 34 LYS B C 1
ATOM 1456 O O . LYS B 1 34 ? -4.941 -28.109 -6.23 1 97.62 34 LYS B O 1
ATOM 1461 N N . GLY B 1 35 ? -4.688 -27.828 -8.461 1 97 35 GLY B N 1
ATOM 1462 C CA . GLY B 1 35 ? -6.09 -27.516 -8.711 1 97 35 GLY B CA 1
ATOM 1463 C C . GLY B 1 35 ? -6.508 -26.156 -8.164 1 97 35 GLY B C 1
ATOM 1464 O O . GLY B 1 35 ? -7.66 -25.969 -7.777 1 97 35 GLY B O 1
ATOM 1465 N N . VAL B 1 36 ? -5.613 -25.25 -7.977 1 98.31 36 VAL B N 1
ATOM 1466 C CA . VAL B 1 36 ? -5.875 -23.891 -7.508 1 98.31 36 VAL B CA 1
ATOM 1467 C C . VAL B 1 36 ? -5.914 -22.938 -8.695 1 98.31 36 VAL B C 1
ATOM 1469 O O . VAL B 1 36 ? -5.125 -23.062 -9.633 1 98.31 36 VAL B O 1
ATOM 1472 N N . VAL B 1 37 ? -6.848 -21.922 -8.727 1 98 37 VAL B N 1
ATOM 1473 C CA . VAL B 1 37 ? -7.031 -20.984 -9.828 1 98 37 VAL B CA 1
ATOM 1474 C C . VAL B 1 37 ? -6.293 -19.688 -9.523 1 98 37 VAL B C 1
ATOM 1476 O O . VAL B 1 37 ? -6.586 -19 -8.539 1 98 37 VAL B O 1
ATOM 1479 N N . PRO B 1 38 ? -5.336 -19.359 -10.375 1 98.31 38 PRO B N 1
ATOM 1480 C CA . PRO B 1 38 ? -4.703 -18.047 -10.195 1 98.31 38 PRO B CA 1
ATOM 1481 C C . PRO B 1 38 ? -5.551 -16.906 -10.742 1 98.31 38 PRO B C 1
ATOM 1483 O O . PRO B 1 38 ? -6.113 -17.016 -11.836 1 98.31 38 PRO B O 1
ATOM 1486 N N . LEU B 1 39 ? -5.727 -15.883 -9.992 1 98.06 39 LEU B N 1
ATOM 1487 C CA . LEU B 1 39 ? -6.27 -14.609 -10.445 1 98.06 39 LEU B CA 1
ATOM 1488 C C . LEU B 1 39 ? -5.156 -13.594 -10.68 1 98.06 39 LEU B C 1
ATOM 1490 O O . LEU B 1 39 ? -4.574 -13.07 -9.727 1 98.06 39 LEU B O 1
ATOM 1494 N N . ILE B 1 40 ? -4.863 -13.336 -11.953 1 96.88 40 ILE B N 1
ATOM 1495 C CA . ILE B 1 40 ? -3.707 -12.547 -12.367 1 96.88 40 ILE B CA 1
ATOM 1496 C C . ILE B 1 40 ? -4.172 -11.219 -12.961 1 96.88 40 ILE B C 1
ATOM 1498 O O . ILE B 1 40 ? -4.988 -11.195 -13.883 1 96.88 40 ILE B O 1
ATOM 1502 N N . PRO B 1 41 ? -3.645 -10.078 -12.508 1 89.5 41 PRO B N 1
ATOM 1503 C CA . PRO B 1 41 ? -4.102 -8.742 -12.891 1 89.5 41 PRO B CA 1
ATOM 1504 C C . PRO B 1 41 ? -4.031 -8.5 -14.398 1 89.5 41 PRO B C 1
ATOM 1506 O O . PRO B 1 41 ? -4.863 -7.781 -14.953 1 89.5 41 PRO B O 1
ATOM 1509 N N . VAL B 1 42 ? -3.133 -8.992 -15.109 1 81.25 42 VAL B N 1
ATOM 1510 C CA . VAL B 1 42 ? -2.918 -8.648 -16.516 1 81.25 42 VAL B CA 1
ATOM 1511 C C . VAL B 1 42 ? -3.867 -9.461 -17.391 1 81.25 42 VAL B C 1
ATOM 1513 O O . VAL B 1 42 ? -3.934 -9.242 -18.609 1 81.25 42 VAL B O 1
ATOM 1516 N N . ASP B 1 43 ? -4.605 -10.281 -16.844 1 79.75 43 ASP B N 1
ATOM 1517 C CA . ASP B 1 43 ? -5.488 -11.125 -17.641 1 79.75 43 ASP B CA 1
ATOM 1518 C C . ASP B 1 43 ? -6.719 -10.344 -18.109 1 79.75 43 ASP B C 1
ATOM 1520 O O . ASP B 1 43 ? -7.43 -10.773 -19.016 1 79.75 43 ASP B O 1
ATOM 1524 N N . ASN B 1 44 ? -6.777 -9.172 -17.594 1 69.94 44 ASN B N 1
ATOM 1525 C CA . ASN B 1 44 ? -7.957 -8.391 -17.938 1 69.94 44 ASN B CA 1
ATOM 1526 C C . ASN B 1 44 ? -7.691 -7.488 -19.141 1 69.94 44 ASN B C 1
ATOM 1528 O O . ASN B 1 44 ? -6.582 -6.977 -19.312 1 69.94 44 ASN B O 1
ATOM 1532 N N . VAL B 1 45 ? -8.641 -7.539 -20.109 1 68.75 45 VAL B N 1
ATOM 1533 C CA . VAL B 1 45 ? -8.547 -6.746 -21.344 1 68.75 45 VAL B CA 1
ATOM 1534 C C . VAL B 1 45 ? -9.203 -5.387 -21.125 1 68.75 45 VAL B C 1
ATOM 1536 O O . VAL B 1 45 ? -10.312 -5.141 -21.609 1 68.75 45 VAL B O 1
ATOM 1539 N N . VAL B 1 46 ? -8.977 -4.766 -20.047 1 73.25 46 VAL B N 1
ATOM 1540 C CA . VAL B 1 46 ? -9.578 -3.451 -19.828 1 73.25 46 VAL B CA 1
ATOM 1541 C C . VAL B 1 46 ? -8.523 -2.365 -20.031 1 73.25 46 VAL B C 1
ATOM 1543 O O . VAL B 1 46 ? -7.324 -2.613 -19.859 1 73.25 46 VAL B O 1
ATOM 1546 N N . SER B 1 47 ? -9.219 -1.256 -20.547 1 80.62 47 SER B N 1
ATOM 1547 C CA . SER B 1 47 ? -8.344 -0.11 -20.75 1 80.62 47 SER B CA 1
ATOM 1548 C C . SER B 1 47 ? -8.656 1.015 -19.766 1 80.62 47 SER B C 1
ATOM 1550 O O . SER B 1 47 ? -9.734 1.05 -19.188 1 80.62 47 SER B O 1
ATOM 1552 N N . GLY B 1 48 ? -7.719 1.778 -19.359 1 92.75 48 GLY B N 1
ATOM 1553 C CA . GLY B 1 48 ? -7.844 2.906 -18.453 1 92.75 48 GLY B CA 1
ATOM 1554 C C . GLY B 1 48 ? -7.457 2.57 -17.016 1 92.75 48 GLY B C 1
ATOM 1555 O O . GLY B 1 48 ? -7.695 1.455 -16.547 1 92.75 48 GLY B O 1
ATOM 1556 N N . ALA B 1 49 ? -6.957 3.469 -16.391 1 95 49 ALA B N 1
ATOM 1557 C CA . ALA B 1 49 ? -6.402 3.271 -15.047 1 95 49 ALA B CA 1
ATOM 1558 C C . ALA B 1 49 ? -7.492 2.852 -14.062 1 95 49 ALA B C 1
ATOM 1560 O O . ALA B 1 49 ? -7.332 1.867 -13.336 1 95 49 ALA B O 1
ATOM 1561 N N . LEU B 1 50 ? -8.641 3.547 -14.078 1 96.5 50 LEU B N 1
ATOM 1562 C CA . LEU B 1 50 ? -9.711 3.281 -13.125 1 96.5 50 LEU B CA 1
ATOM 1563 C C . LEU B 1 50 ? -10.344 1.919 -13.383 1 96.5 50 LEU B C 1
ATOM 1565 O O . LEU B 1 50 ? -10.656 1.187 -12.445 1 96.5 50 LEU B O 1
ATOM 1569 N N . ASP B 1 51 ? -10.531 1.557 -14.625 1 95.62 51 ASP B N 1
ATOM 1570 C CA . ASP B 1 51 ? -11.102 0.261 -14.969 1 95.62 51 ASP B CA 1
ATOM 1571 C C . ASP B 1 51 ? -10.188 -0.88 -14.539 1 95.62 51 ASP B C 1
ATOM 1573 O O . ASP B 1 51 ? -10.656 -1.894 -14.016 1 95.62 51 ASP B O 1
ATOM 1577 N N . ILE B 1 52 ? -8.875 -0.749 -14.789 1 96.5 52 ILE B N 1
ATOM 1578 C CA . ILE B 1 52 ? -7.91 -1.766 -14.383 1 96.5 52 ILE B CA 1
ATOM 1579 C C . ILE B 1 52 ? -7.93 -1.914 -12.867 1 96.5 52 ILE B C 1
ATOM 1581 O O . ILE B 1 52 ? -8 -3.029 -12.344 1 96.5 52 ILE B O 1
ATOM 1585 N N . ARG B 1 53 ? -7.891 -0.788 -12.164 1 97.69 53 ARG B N 1
ATOM 1586 C CA . ARG B 1 53 ? -7.961 -0.778 -10.711 1 97.69 53 ARG B CA 1
ATOM 1587 C C . ARG B 1 53 ? -9.188 -1.53 -10.219 1 97.69 53 ARG B C 1
ATOM 1589 O O . ARG B 1 53 ? -9.094 -2.385 -9.328 1 97.69 53 ARG B O 1
ATOM 1596 N N . ASN B 1 54 ? -10.344 -1.165 -10.781 1 97.06 54 ASN B N 1
ATOM 1597 C CA . ASN B 1 54 ? -11.602 -1.765 -10.344 1 97.06 54 ASN B CA 1
ATOM 1598 C C . ASN B 1 54 ? -11.633 -3.264 -10.617 1 97.06 54 ASN B C 1
ATOM 1600 O O . ASN B 1 54 ? -12.148 -4.039 -9.812 1 97.06 54 ASN B O 1
ATOM 1604 N N . LYS B 1 55 ? -11.117 -3.682 -11.727 1 96.88 55 LYS B N 1
ATOM 1605 C CA . LYS B 1 55 ? -11.07 -5.105 -12.047 1 96.88 55 LYS B CA 1
ATOM 1606 C C . LYS B 1 55 ? -10.148 -5.852 -11.086 1 96.88 55 LYS B C 1
ATOM 1608 O O . LYS B 1 55 ? -10.469 -6.957 -10.641 1 96.88 55 LYS B O 1
ATOM 1613 N N . ASN B 1 56 ? -8.977 -5.238 -10.812 1 97.81 56 ASN B N 1
ATOM 1614 C CA . ASN B 1 56 ? -8.078 -5.84 -9.828 1 97.81 56 ASN B CA 1
ATOM 1615 C C . ASN B 1 56 ? -8.75 -5.98 -8.469 1 97.81 56 ASN B C 1
ATOM 1617 O O . ASN B 1 56 ? -8.641 -7.023 -7.82 1 97.81 56 ASN B O 1
ATOM 1621 N N . ILE B 1 57 ? -9.484 -4.98 -8.047 1 98.44 57 ILE B N 1
ATOM 1622 C CA . ILE B 1 57 ? -10.195 -5 -6.77 1 98.44 57 ILE B CA 1
ATOM 1623 C C . ILE B 1 57 ? -11.258 -6.094 -6.789 1 98.44 57 ILE B C 1
ATOM 1625 O O . ILE B 1 57 ? -11.438 -6.816 -5.805 1 98.44 57 ILE B O 1
ATOM 1629 N N . GLU B 1 58 ? -11.945 -6.254 -7.887 1 98 58 GLU B N 1
ATOM 1630 C CA . GLU B 1 58 ? -12.938 -7.316 -8.016 1 98 58 GLU B CA 1
ATOM 1631 C C . GLU B 1 58 ? -12.297 -8.695 -7.84 1 98 58 GLU B C 1
ATOM 1633 O O . GLU B 1 58 ? -12.875 -9.578 -7.203 1 98 58 GLU B O 1
ATOM 1638 N N . MET B 1 59 ? -11.156 -8.844 -8.391 1 98.12 59 MET B N 1
ATOM 1639 C CA . MET B 1 59 ? -10.445 -10.117 -8.25 1 98.12 59 MET B CA 1
ATOM 1640 C C . MET B 1 59 ? -10.031 -10.352 -6.805 1 98.12 59 MET B C 1
ATOM 1642 O O . MET B 1 59 ? -10.125 -11.477 -6.305 1 98.12 59 MET B O 1
ATOM 1646 N N . ILE B 1 60 ? -9.586 -9.305 -6.133 1 98.81 60 ILE B N 1
ATOM 1647 C CA . ILE B 1 60 ? -9.211 -9.422 -4.73 1 98.81 60 ILE B CA 1
ATOM 1648 C C . ILE B 1 60 ? -10.43 -9.828 -3.902 1 98.81 60 ILE B C 1
ATOM 1650 O O . ILE B 1 60 ? -10.344 -10.711 -3.043 1 98.81 60 ILE B O 1
ATOM 1654 N N . LYS B 1 61 ? -11.555 -9.234 -4.176 1 98.81 61 LYS B N 1
ATOM 1655 C CA . LYS B 1 61 ? -12.789 -9.562 -3.469 1 98.81 61 LYS B CA 1
ATOM 1656 C C . LYS B 1 61 ? -13.18 -11.023 -3.693 1 98.81 61 LYS B C 1
ATOM 1658 O O . LYS B 1 61 ? -13.703 -11.672 -2.789 1 98.81 61 LYS B O 1
ATOM 1663 N N . ALA B 1 62 ? -12.875 -11.555 -4.848 1 98.06 62 ALA B N 1
ATOM 1664 C CA . ALA B 1 62 ? -13.367 -12.859 -5.262 1 98.06 62 ALA B CA 1
ATOM 1665 C C . ALA B 1 62 ? -12.438 -13.977 -4.797 1 98.06 62 ALA B C 1
ATOM 1667 O O . ALA B 1 62 ? -12.836 -15.133 -4.711 1 98.06 62 ALA B O 1
ATOM 1668 N N . CYS B 1 63 ? -11.188 -13.68 -4.504 1 98.31 63 CYS B N 1
ATOM 1669 C CA . CYS B 1 63 ? -10.188 -14.719 -4.254 1 98.31 63 CYS B CA 1
ATOM 1670 C C . CYS B 1 63 ? -10.344 -15.297 -2.852 1 98.31 63 CYS B C 1
ATOM 1672 O O . CYS B 1 63 ? -11.008 -14.703 -1.999 1 98.31 63 CYS B O 1
ATOM 1674 N N . ASP B 1 64 ? -9.727 -16.469 -2.674 1 98.19 64 ASP B N 1
ATOM 1675 C CA . ASP B 1 64 ? -9.711 -17.109 -1.361 1 98.19 64 ASP B CA 1
ATOM 1676 C C . ASP B 1 64 ? -8.5 -16.656 -0.549 1 98.19 64 ASP B C 1
ATOM 1678 O O . ASP B 1 64 ? -8.516 -16.703 0.683 1 98.19 64 ASP B O 1
ATOM 1682 N N . ALA B 1 65 ? -7.418 -16.266 -1.202 1 98.75 65 ALA B N 1
ATOM 1683 C CA . ALA B 1 65 ? -6.18 -15.828 -0.569 1 98.75 65 ALA B CA 1
ATOM 1684 C C . ALA B 1 65 ? -5.367 -14.945 -1.515 1 98.75 65 ALA B C 1
ATOM 1686 O O . ALA B 1 65 ? -5.641 -14.898 -2.717 1 98.75 65 ALA B O 1
ATOM 1687 N N . VAL B 1 66 ? -4.453 -14.266 -0.957 1 98.94 66 VAL B N 1
ATOM 1688 C CA . VAL B 1 66 ? -3.52 -13.445 -1.723 1 98.94 66 VAL B CA 1
ATOM 1689 C C . VAL B 1 66 ? -2.09 -13.914 -1.47 1 98.94 66 VAL B C 1
ATOM 1691 O O . VAL B 1 66 ? -1.712 -14.188 -0.327 1 98.94 66 VAL B O 1
ATOM 1694 N N . ILE B 1 67 ? -1.35 -14.141 -2.471 1 98.94 67 ILE B N 1
ATOM 1695 C CA . ILE B 1 67 ? 0.104 -14.211 -2.367 1 98.94 67 ILE B CA 1
ATOM 1696 C C . ILE B 1 67 ? 0.725 -12.953 -2.961 1 98.94 67 ILE B C 1
ATOM 1698 O O . ILE B 1 67 ? 0.464 -12.609 -4.117 1 98.94 67 ILE B O 1
ATOM 1702 N N . ALA B 1 68 ? 1.5 -12.266 -2.197 1 98.94 68 ALA B N 1
ATOM 1703 C CA . ALA B 1 68 ? 1.993 -10.953 -2.602 1 98.94 68 ALA B CA 1
ATOM 1704 C C . ALA B 1 68 ? 3.52 -10.922 -2.625 1 98.94 68 ALA B C 1
ATOM 1706 O O . ALA B 1 68 ? 4.168 -11.281 -1.641 1 98.94 68 ALA B O 1
ATOM 1707 N N . ASP B 1 69 ? 4.07 -10.531 -3.773 1 98.94 69 ASP B N 1
ATOM 1708 C CA . ASP B 1 69 ? 5.492 -10.234 -3.92 1 98.94 69 ASP B CA 1
ATOM 1709 C C . ASP B 1 69 ? 5.828 -8.852 -3.359 1 98.94 69 ASP B C 1
ATOM 1711 O O . ASP B 1 69 ? 5.477 -7.836 -3.955 1 98.94 69 ASP B O 1
ATOM 1715 N N . LEU B 1 70 ? 6.523 -8.836 -2.211 1 98.94 70 LEU B N 1
ATOM 1716 C CA . LEU B 1 70 ? 6.918 -7.59 -1.57 1 98.94 70 LEU B CA 1
ATOM 1717 C C . LEU B 1 70 ? 8.43 -7.387 -1.657 1 98.94 70 LEU B C 1
ATOM 1719 O O . LEU B 1 70 ? 9.039 -6.836 -0.738 1 98.94 70 LEU B O 1
ATOM 1723 N N . SER B 1 71 ? 9.031 -7.891 -2.768 1 98.88 71 SER B N 1
ATOM 1724 C CA . SER B 1 71 ? 10.445 -7.672 -3.068 1 98.88 71 SER B CA 1
ATOM 1725 C C . SER B 1 71 ? 10.734 -6.195 -3.316 1 98.88 71 SER B C 1
ATOM 1727 O O . SER B 1 71 ? 9.828 -5.426 -3.635 1 98.88 71 SER B O 1
ATOM 1729 N N . PRO B 1 72 ? 12.023 -5.797 -3.074 1 98.44 72 PRO B N 1
ATOM 1730 C CA . PRO B 1 72 ? 12.414 -4.445 -3.482 1 98.44 72 PRO B CA 1
ATOM 1731 C C . PRO B 1 72 ? 12.031 -4.133 -4.93 1 98.44 72 PRO B C 1
ATOM 1733 O O . PRO B 1 72 ? 12.273 -4.949 -5.82 1 98.44 72 PRO B O 1
ATOM 1736 N N . PHE B 1 73 ? 11.43 -2.961 -5.16 1 98.38 73 PHE B N 1
ATOM 1737 C CA . PHE B 1 73 ? 10.922 -2.535 -6.457 1 98.38 73 PHE B CA 1
ATOM 1738 C C . PHE B 1 73 ? 11.188 -1.053 -6.684 1 98.38 73 PHE B C 1
ATOM 1740 O O . PHE B 1 73 ? 10.602 -0.201 -6.008 1 98.38 73 PHE B O 1
ATOM 1747 N N . ARG B 1 74 ? 12.062 -0.702 -7.605 1 97.38 74 ARG B N 1
ATOM 1748 C CA . ARG B 1 74 ? 12.516 0.642 -7.961 1 97.38 74 ARG B CA 1
ATOM 1749 C C . ARG B 1 74 ? 13.188 1.326 -6.773 1 97.38 74 ARG B C 1
ATOM 1751 O O . ARG B 1 74 ? 13.406 2.539 -6.793 1 97.38 74 ARG B O 1
ATOM 1758 N N . SER B 1 75 ? 13.367 0.664 -5.715 1 97.19 75 SER B N 1
ATOM 1759 C CA . SER B 1 75 ? 13.992 1.045 -4.457 1 97.19 75 SER B CA 1
ATOM 1760 C C . SER B 1 75 ? 14.211 -0.168 -3.555 1 97.19 75 SER B C 1
ATOM 1762 O O . SER B 1 75 ? 14.125 -1.31 -4.012 1 97.19 75 SER B O 1
ATOM 1764 N N . LYS B 1 76 ? 14.508 0.111 -2.305 1 97.94 76 LYS B N 1
ATOM 1765 C CA . LYS B 1 76 ? 14.625 -0.965 -1.325 1 97.94 76 LYS B CA 1
ATOM 1766 C C . LYS B 1 76 ? 13.266 -1.294 -0.705 1 97.94 76 LYS B C 1
ATOM 1768 O O . LYS B 1 76 ? 13.172 -2.156 0.171 1 97.94 76 LYS B O 1
ATOM 1773 N N . GLU B 1 77 ? 12.188 -0.619 -1.168 1 98.38 77 GLU B N 1
ATOM 1774 C CA . GLU B 1 77 ? 10.82 -0.8 -0.684 1 98.38 77 GLU B CA 1
ATOM 1775 C C . GLU B 1 77 ? 9.984 -1.597 -1.681 1 98.38 77 GLU B C 1
ATOM 1777 O O . GLU B 1 77 ? 10.32 -1.668 -2.865 1 98.38 77 GLU B O 1
ATOM 1782 N N . PRO B 1 78 ? 8.883 -2.211 -1.21 1 98.81 78 PRO B N 1
ATOM 1783 C CA . PRO B 1 78 ? 7.98 -2.9 -2.137 1 98.81 78 PRO B CA 1
ATOM 1784 C C . PRO B 1 78 ? 7.191 -1.938 -3.021 1 98.81 78 PRO B C 1
ATOM 1786 O O . PRO B 1 78 ? 7.105 -0.745 -2.717 1 98.81 78 PRO B O 1
ATOM 1789 N N . ASP B 1 79 ? 6.625 -2.486 -4.117 1 98.81 79 ASP B N 1
ATOM 1790 C CA . ASP B 1 79 ? 5.73 -1.765 -5.016 1 98.81 79 ASP B CA 1
ATOM 1791 C C . ASP B 1 79 ? 4.52 -1.221 -4.262 1 98.81 79 ASP B C 1
ATOM 1793 O O . ASP B 1 79 ? 3.816 -1.97 -3.582 1 98.81 79 ASP B O 1
ATOM 1797 N N . CYS B 1 80 ? 4.281 0.08 -4.398 1 98.88 80 CYS B N 1
ATOM 1798 C CA . CYS B 1 80 ? 3.195 0.709 -3.658 1 98.88 80 CYS B CA 1
ATOM 1799 C C . CYS B 1 80 ? 1.843 0.18 -4.117 1 98.88 80 CYS B C 1
ATOM 1801 O O . CYS B 1 80 ? 0.906 0.084 -3.322 1 98.88 80 CYS B O 1
ATOM 1803 N N . GLY B 1 81 ? 1.699 -0.202 -5.387 1 98.81 81 GLY B N 1
ATOM 1804 C CA . GLY B 1 81 ? 0.465 -0.829 -5.832 1 98.81 81 GLY B CA 1
ATOM 1805 C C . GLY B 1 81 ? 0.192 -2.158 -5.152 1 98.81 81 GLY B C 1
ATOM 1806 O O . GLY B 1 81 ? -0.942 -2.439 -4.762 1 98.81 81 GLY B O 1
ATOM 1807 N N . THR B 1 82 ? 1.212 -2.965 -5.082 1 98.94 82 THR B N 1
ATOM 1808 C CA . THR B 1 82 ? 1.092 -4.23 -4.367 1 98.94 82 THR B CA 1
ATOM 1809 C C . THR B 1 82 ? 0.714 -3.992 -2.906 1 98.94 82 THR B C 1
ATOM 1811 O O . THR B 1 82 ? -0.139 -4.695 -2.357 1 98.94 82 THR B O 1
ATOM 1814 N N . ALA B 1 83 ? 1.365 -2.969 -2.27 1 98.94 83 ALA B N 1
ATOM 1815 C CA . ALA B 1 83 ? 1.061 -2.639 -0.881 1 98.94 83 ALA B CA 1
ATOM 1816 C C . ALA B 1 83 ? -0.409 -2.26 -0.718 1 98.94 83 ALA B C 1
ATOM 1818 O O . ALA B 1 83 ? -1.056 -2.66 0.254 1 98.94 83 ALA B O 1
ATOM 1819 N N . PHE B 1 84 ? -0.95 -1.493 -1.667 1 98.94 84 PHE B N 1
ATOM 1820 C CA . PHE B 1 84 ? -2.373 -1.174 -1.675 1 98.94 84 PHE B CA 1
ATOM 1821 C C . PHE B 1 84 ? -3.213 -2.445 -1.696 1 98.94 84 PHE B C 1
ATOM 1823 O O . PHE B 1 84 ? -4.164 -2.578 -0.925 1 98.94 84 PHE B O 1
ATOM 1830 N N . GLU B 1 85 ? -2.85 -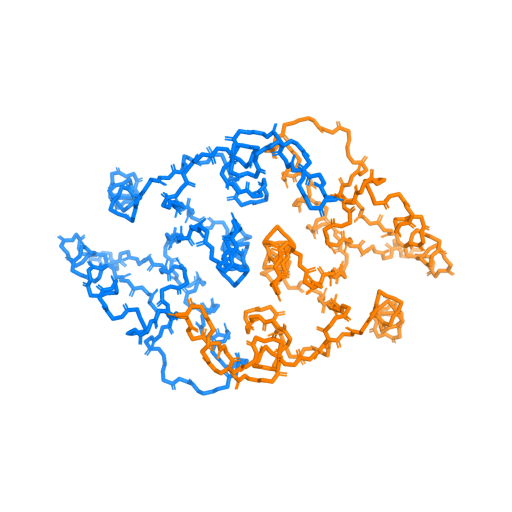3.344 -2.582 1 98.94 85 GLU B N 1
ATOM 1831 C CA . GLU B 1 85 ? -3.613 -4.578 -2.732 1 98.94 85 GLU B CA 1
ATOM 1832 C C . GLU B 1 85 ? -3.592 -5.402 -1.447 1 98.94 85 GLU B C 1
ATOM 1834 O O . GLU B 1 85 ? -4.609 -5.977 -1.055 1 98.94 85 GLU B O 1
ATOM 1839 N N . VAL B 1 86 ? -2.447 -5.438 -0.808 1 98.94 86 VAL B N 1
ATOM 1840 C CA . VAL B 1 86 ? -2.316 -6.137 0.464 1 98.94 86 VAL B CA 1
ATOM 1841 C C . VAL B 1 86 ? -3.205 -5.477 1.515 1 98.94 86 VAL B C 1
ATOM 1843 O O . VAL B 1 86 ? -3.906 -6.164 2.264 1 98.94 86 VAL B O 1
ATOM 1846 N N . GLY B 1 87 ? -3.186 -4.141 1.57 1 98.94 87 GLY B N 1
ATOM 1847 C CA . GLY B 1 87 ? -4.055 -3.434 2.5 1 98.94 87 GLY B CA 1
ATOM 1848 C C . GLY B 1 87 ? -5.527 -3.709 2.27 1 98.94 87 GLY B C 1
ATOM 1849 O O . GLY B 1 87 ? -6.273 -3.967 3.217 1 98.94 87 GLY B O 1
ATOM 1850 N N . TYR B 1 88 ? -5.918 -3.682 1.016 1 98.94 88 TYR B N 1
ATOM 1851 C CA . TYR B 1 88 ? -7.309 -3.947 0.662 1 98.94 88 TYR B CA 1
ATOM 1852 C C . TYR B 1 88 ? -7.719 -5.352 1.094 1 98.94 88 TYR B C 1
ATOM 1854 O O . TYR B 1 88 ? -8.758 -5.527 1.73 1 98.94 88 TYR B O 1
ATOM 1862 N N . ALA B 1 89 ? -6.906 -6.324 0.789 1 98.94 89 ALA B N 1
ATOM 1863 C CA . ALA B 1 89 ? -7.18 -7.719 1.126 1 98.94 89 ALA B CA 1
ATOM 1864 C C . ALA B 1 89 ? -7.223 -7.922 2.639 1 98.94 89 ALA B C 1
ATOM 1866 O O . ALA B 1 89 ? -8.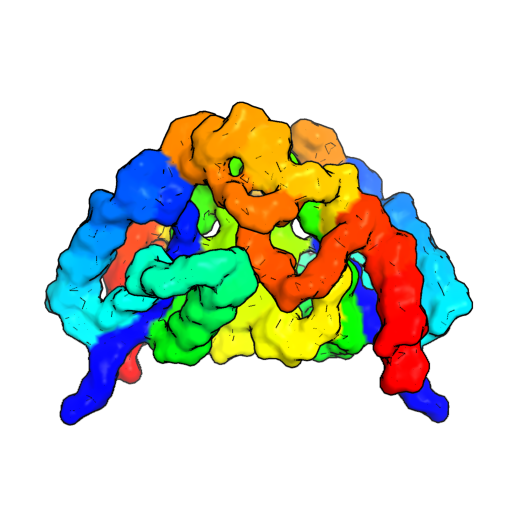047 -8.68 3.146 1 98.94 89 ALA B O 1
ATOM 1867 N N . ALA B 1 90 ? -6.328 -7.242 3.352 1 98.94 90 ALA B N 1
ATOM 1868 C CA . ALA B 1 90 ? -6.305 -7.328 4.809 1 98.94 90 ALA B CA 1
ATOM 1869 C C . ALA B 1 90 ? -7.633 -6.863 5.406 1 98.94 90 ALA B C 1
ATOM 1871 O O . ALA B 1 90 ? -8.164 -7.496 6.324 1 98.94 90 ALA B O 1
ATOM 1872 N N . ALA B 1 91 ? -8.141 -5.777 4.887 1 98.94 91 ALA B N 1
ATOM 1873 C CA . ALA B 1 91 ? -9.398 -5.23 5.395 1 98.94 91 ALA B CA 1
ATOM 1874 C C . ALA B 1 91 ? -10.555 -6.207 5.168 1 98.94 91 ALA B C 1
ATOM 1876 O O . ALA B 1 91 ? -11.516 -6.23 5.938 1 98.94 91 ALA B O 1
ATOM 1877 N N . LEU B 1 92 ? -10.477 -7.008 4.105 1 98.81 92 LEU B N 1
ATOM 1878 C CA . LEU B 1 92 ? -11.508 -7.988 3.785 1 98.81 92 LEU B CA 1
ATOM 1879 C C . LEU B 1 92 ? -11.297 -9.273 4.582 1 98.81 92 LEU B C 1
ATOM 1881 O O . LEU B 1 92 ? -12.109 -10.195 4.5 1 98.81 92 LEU B O 1
ATOM 1885 N N . GLY B 1 93 ? -10.195 -9.375 5.305 1 98.44 93 GLY B N 1
ATOM 1886 C CA . GLY B 1 93 ? -9.914 -10.547 6.121 1 98.44 93 GLY B CA 1
ATOM 1887 C C . GLY B 1 93 ? -9.359 -11.711 5.324 1 98.44 93 GLY B C 1
ATOM 1888 O O . GLY B 1 93 ? -9.469 -12.859 5.742 1 98.44 93 GLY B O 1
ATOM 1889 N N . LYS B 1 94 ? -8.789 -11.484 4.141 1 98.38 94 LYS B N 1
ATOM 1890 C CA . LYS B 1 94 ? -8.211 -12.539 3.316 1 98.38 94 LYS B CA 1
ATOM 1891 C C . LYS B 1 94 ? -6.902 -13.055 3.916 1 98.38 94 LYS B C 1
ATOM 1893 O O . LYS B 1 94 ? -6.094 -12.273 4.418 1 98.38 94 LYS B O 1
ATOM 1898 N N . PRO B 1 95 ? -6.68 -14.406 3.859 1 98.25 95 PRO B N 1
ATOM 1899 C CA . PRO B 1 95 ? -5.316 -14.875 4.125 1 98.25 95 PRO B CA 1
ATOM 1900 C C . PRO B 1 95 ? -4.277 -14.203 3.229 1 98.25 95 PRO B C 1
ATOM 1902 O O . PRO B 1 95 ? -4.465 -14.133 2.01 1 98.25 95 PRO B O 1
ATOM 1905 N N . LEU B 1 96 ? -3.266 -13.688 3.855 1 98.81 96 LEU B N 1
ATOM 1906 C CA . LEU B 1 96 ? -2.182 -13.016 3.154 1 98.81 96 LEU B CA 1
ATOM 1907 C C . LEU B 1 96 ? -0.87 -13.773 3.316 1 98.81 96 LEU B C 1
ATOM 1909 O O . LEU B 1 96 ? -0.4 -13.977 4.438 1 98.81 96 LEU B O 1
ATOM 1913 N N . LEU B 1 97 ? -0.333 -14.242 2.264 1 98.94 97 LEU B N 1
ATOM 1914 C CA . LEU B 1 97 ? 1.003 -14.828 2.225 1 98.94 97 LEU B CA 1
ATOM 1915 C C . LEU B 1 97 ? 1.956 -13.953 1.419 1 98.94 97 LEU B C 1
ATOM 1917 O O . LEU B 1 97 ? 1.729 -13.711 0.231 1 98.94 97 LEU B O 1
ATOM 1921 N N . THR B 1 98 ? 3.018 -13.445 2.084 1 98.94 98 THR B N 1
ATOM 1922 C CA . THR B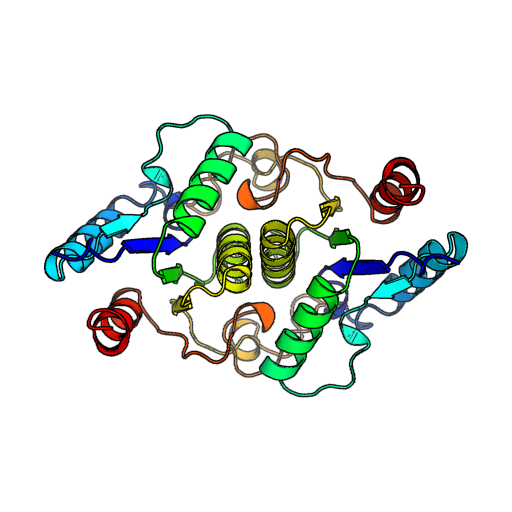 1 98 ? 3.934 -12.523 1.435 1 98.94 98 THR B CA 1
ATOM 1923 C C . THR B 1 98 ? 5.309 -13.156 1.255 1 98.94 98 THR B C 1
ATOM 1925 O O . THR B 1 98 ? 5.703 -14.023 2.033 1 98.94 98 THR B O 1
ATOM 1928 N N . PHE B 1 99 ? 5.98 -12.758 0.228 1 98.94 99 PHE B N 1
ATOM 1929 C CA . PHE B 1 99 ? 7.367 -13.164 0.056 1 98.94 99 PHE B CA 1
ATOM 1930 C C . PHE B 1 99 ? 8.211 -12.016 -0.468 1 98.94 99 PHE B C 1
ATOM 1932 O O . PHE B 1 99 ? 7.676 -11.023 -0.972 1 98.94 99 PHE B O 1
ATOM 1939 N N . SER B 1 100 ? 9.477 -12.117 -0.256 1 98.94 100 SER B N 1
ATOM 1940 C CA . SER B 1 100 ? 10.445 -11.141 -0.743 1 98.94 100 SER B CA 1
ATOM 1941 C C . SER B 1 100 ? 11.75 -11.82 -1.164 1 98.94 100 SER B C 1
ATOM 1943 O O . SER B 1 100 ? 12.195 -12.766 -0.516 1 98.94 100 SER B O 1
ATOM 1945 N N . SER B 1 101 ? 12.328 -11.281 -2.242 1 98.62 101 SER B N 1
ATOM 1946 C CA . SER B 1 101 ? 13.633 -11.766 -2.695 1 98.62 101 SER B CA 1
ATOM 1947 C C . SER B 1 101 ? 14.75 -11.297 -1.769 1 98.62 101 SER B C 1
ATOM 1949 O O . SER B 1 101 ? 15.867 -11.812 -1.834 1 98.62 101 SER B O 1
ATOM 1951 N N . ASP B 1 102 ? 14.539 -10.359 -0.946 1 98.75 102 ASP B N 1
ATOM 1952 C CA . ASP B 1 102 ? 15.461 -9.844 0.067 1 98.75 102 ASP B CA 1
ATOM 1953 C C . ASP B 1 102 ? 14.781 -9.773 1.434 1 98.75 102 ASP B C 1
ATOM 1955 O O . ASP B 1 102 ? 14.039 -8.828 1.715 1 98.75 102 ASP B O 1
ATOM 1959 N N . THR B 1 103 ? 15.039 -10.758 2.281 1 98.5 103 THR B N 1
ATOM 1960 C CA . THR B 1 103 ? 14.336 -10.852 3.553 1 98.5 103 THR B CA 1
ATOM 1961 C C . THR B 1 103 ? 15.172 -10.266 4.684 1 98.5 103 THR B C 1
ATOM 1963 O O . THR B 1 103 ? 14.852 -10.438 5.859 1 98.5 103 THR B O 1
ATOM 1966 N N . ARG B 1 104 ? 16.344 -9.633 4.363 1 98.56 104 ARG B N 1
ATOM 1967 C CA . ARG B 1 104 ? 17.109 -8.93 5.387 1 98.56 104 ARG B CA 1
ATOM 1968 C C . ARG B 1 104 ? 16.281 -7.832 6.039 1 98.56 104 ARG B C 1
ATOM 1970 O O . ARG B 1 104 ? 15.328 -7.328 5.441 1 98.56 104 ARG B O 1
ATOM 1977 N N . SER B 1 105 ? 16.594 -7.48 7.23 1 98.62 105 SER B N 1
ATOM 1978 C CA . SER B 1 105 ? 15.906 -6.395 7.914 1 98.62 105 SER B CA 1
ATOM 1979 C C . SER B 1 105 ? 16.094 -5.074 7.172 1 98.62 105 SER B C 1
ATOM 1981 O O . SER B 1 105 ? 17.062 -4.891 6.445 1 98.62 105 SER B O 1
ATOM 1983 N N . MET B 1 106 ? 15.172 -4.156 7.379 1 98.5 106 MET B N 1
ATOM 1984 C CA . MET B 1 106 ? 15.273 -2.846 6.742 1 98.5 106 MET B CA 1
ATOM 1985 C C . MET B 1 106 ? 16.578 -2.154 7.133 1 98.5 106 MET B C 1
ATOM 1987 O O . MET B 1 106 ? 17.234 -1.555 6.289 1 98.5 106 MET B O 1
ATOM 1991 N N . VAL B 1 107 ? 16.984 -2.232 8.414 1 98.5 107 VAL B N 1
ATOM 1992 C CA . VAL B 1 107 ? 18.203 -1.601 8.883 1 98.5 107 VAL B CA 1
ATOM 1993 C C . VAL B 1 107 ? 19.406 -2.186 8.133 1 98.5 107 VAL B C 1
ATOM 1995 O O . VAL B 1 107 ? 20.328 -1.455 7.754 1 98.5 107 VAL B O 1
ATOM 1998 N N . ASP B 1 108 ? 19.406 -3.482 7.906 1 98.56 108 ASP B N 1
ATOM 1999 C CA . ASP B 1 108 ? 20.484 -4.121 7.152 1 98.56 108 ASP B CA 1
ATOM 2000 C C . ASP B 1 108 ? 20.484 -3.668 5.695 1 98.56 108 ASP B C 1
ATOM 2002 O O . ASP B 1 108 ? 21.531 -3.41 5.113 1 98.56 108 ASP B O 1
ATOM 2006 N N . LYS B 1 109 ? 19.297 -3.557 5.07 1 98.31 109 LYS B N 1
ATOM 2007 C CA . LYS B 1 109 ? 19.156 -3.158 3.672 1 98.31 109 LYS B CA 1
ATOM 2008 C C . LYS B 1 109 ? 19.609 -1.715 3.469 1 98.31 109 LYS B C 1
ATOM 2010 O O . LYS B 1 109 ? 20.266 -1.396 2.467 1 98.31 109 LYS B O 1
ATOM 2015 N N . TYR B 1 110 ? 19.25 -0.858 4.418 1 98.19 110 TYR B N 1
ATOM 2016 C CA . TYR B 1 110 ? 19.531 0.568 4.273 1 98.19 110 TYR B CA 1
ATOM 2017 C C . TYR B 1 110 ? 20.875 0.933 4.891 1 98.19 110 TYR B C 1
ATOM 2019 O O . TYR B 1 110 ? 21.406 2.02 4.645 1 98.19 110 TYR B O 1
ATOM 2027 N N . GLY B 1 111 ? 21.469 0.062 5.613 1 97.56 111 GLY B N 1
ATOM 2028 C CA . GLY B 1 111 ? 22.797 0.26 6.18 1 97.56 111 GLY B CA 1
ATOM 2029 C C . GLY B 1 111 ? 22.781 1.012 7.496 1 97.56 111 GLY B C 1
ATOM 2030 O O . GLY B 1 111 ? 23.75 1.658 7.867 1 97.56 111 GLY B O 1
ATOM 2031 N N . GLY B 1 112 ? 21.609 1.036 8.188 1 97.44 112 GLY B N 1
ATOM 2032 C CA . GLY B 1 112 ? 21.5 1.703 9.477 1 97.44 112 GLY B CA 1
ATOM 2033 C C . GLY B 1 112 ? 20.094 2.197 9.781 1 97.44 112 GLY B C 1
ATOM 2034 O O . GLY B 1 112 ? 19.172 1.961 9.008 1 97.44 112 GLY B O 1
ATOM 2035 N N . GLU B 1 113 ? 19.984 2.82 10.906 1 97 113 GLU B N 1
ATOM 2036 C CA . GLU B 1 113 ? 18.688 3.297 11.383 1 97 113 GLU B CA 1
ATOM 2037 C C . GLU B 1 113 ? 18.344 4.648 10.766 1 97 113 GLU B C 1
ATOM 2039 O O . GLU B 1 113 ? 17.234 5.164 10.984 1 97 113 GLU B O 1
ATOM 2044 N N . MET B 1 114 ? 19.312 5.203 10.039 1 96.81 114 MET B N 1
ATOM 2045 C CA . MET B 1 114 ? 19.109 6.414 9.242 1 96.81 114 MET B CA 1
ATOM 2046 C C . MET B 1 114 ? 19.672 6.238 7.836 1 96.81 114 MET B C 1
ATOM 2048 O O . MET B 1 114 ? 20.75 5.68 7.656 1 96.81 114 MET B O 1
ATOM 2052 N N . ALA B 1 115 ? 18.922 6.547 6.887 1 96 115 ALA B N 1
ATOM 2053 C CA . ALA B 1 115 ? 19.359 6.512 5.496 1 96 115 ALA B CA 1
ATOM 2054 C C . ALA B 1 115 ? 18.703 7.633 4.688 1 96 115 ALA B C 1
ATOM 2056 O O . ALA B 1 115 ? 17.5 7.84 4.766 1 96 115 ALA B O 1
ATOM 2057 N N . GLU B 1 116 ? 19.547 8.398 3.988 1 92.88 116 GLU B N 1
ATOM 2058 C CA . GLU B 1 116 ? 19.062 9.469 3.113 1 92.88 116 GLU B CA 1
ATOM 2059 C C . GLU B 1 116 ? 18.234 10.484 3.887 1 92.88 116 GLU B C 1
ATOM 2061 O O . GLU B 1 116 ? 17.188 10.93 3.408 1 92.88 116 GLU B O 1
ATOM 2066 N N . GLY B 1 117 ? 18.609 10.719 5.117 1 95.69 117 GLY B N 1
ATOM 2067 C CA . GLY B 1 117 ? 17.984 11.758 5.93 1 95.69 117 GLY B CA 1
ATOM 2068 C C . GLY B 1 117 ? 16.672 11.32 6.555 1 95.69 117 GLY B C 1
ATOM 2069 O O . GLY B 1 117 ? 15.93 12.148 7.086 1 95.69 117 GLY B O 1
ATOM 2070 N N . LEU B 1 118 ? 16.312 10.031 6.465 1 97.62 118 LEU B N 1
ATOM 2071 C CA . LEU B 1 118 ? 15.07 9.484 6.984 1 97.62 118 LEU B CA 1
ATOM 2072 C C . LEU B 1 118 ? 15.344 8.336 7.949 1 97.62 118 LEU B C 1
ATOM 2074 O O . LEU B 1 118 ? 16.266 7.547 7.734 1 97.62 118 LEU B O 1
ATOM 2078 N N . SER B 1 119 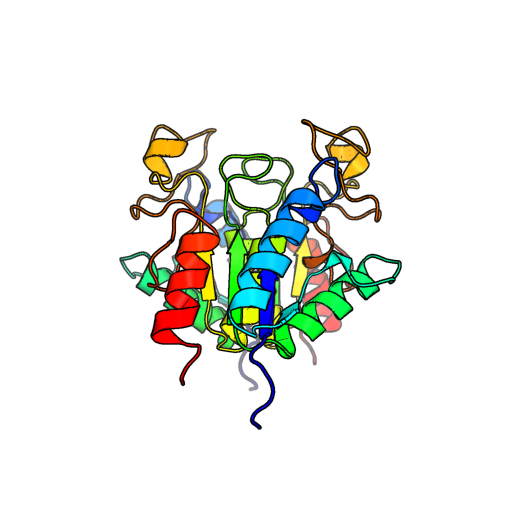? 14.539 8.281 8.953 1 97.44 119 SER B N 1
ATOM 2079 C CA . SER B 1 119 ? 14.648 7.148 9.867 1 97.44 119 SER B CA 1
ATOM 2080 C C . SER B 1 119 ? 14.242 5.844 9.188 1 97.44 119 SER B C 1
ATOM 2082 O O . SER B 1 119 ? 13.422 5.848 8.273 1 97.44 119 SER B O 1
ATOM 2084 N N . VAL B 1 120 ? 14.859 4.746 9.562 1 97.81 120 VAL B N 1
ATOM 2085 C CA . VAL B 1 120 ? 14.57 3.402 9.07 1 97.81 120 VAL B CA 1
ATOM 2086 C C . VAL B 1 120 ? 13.992 2.553 10.203 1 97.81 120 VAL B C 1
ATOM 2088 O O . VAL B 1 120 ? 14.547 2.506 11.297 1 97.81 120 VAL B O 1
ATOM 2091 N N . GLU B 1 121 ? 12.844 1.907 9.945 1 96.38 121 GLU B N 1
ATOM 2092 C CA . GLU B 1 121 ? 12.227 1.062 10.961 1 96.38 121 GLU B CA 1
ATOM 2093 C C . GLU B 1 121 ? 13.172 -0.06 11.391 1 96.38 121 GLU B C 1
ATOM 2095 O O . GLU B 1 121 ? 13.812 -0.693 10.555 1 96.38 121 GLU B O 1
ATOM 2100 N N . ASN B 1 122 ? 13.211 -0.221 12.727 1 96.31 122 ASN B N 1
ATOM 2101 C CA . ASN B 1 122 ? 14.086 -1.262 13.266 1 96.31 122 ASN B CA 1
ATOM 2102 C C . ASN B 1 122 ? 13.281 -2.326 14.008 1 96.31 122 ASN B C 1
ATOM 2104 O O . ASN B 1 122 ? 13.453 -2.508 15.219 1 96.31 122 ASN B O 1
ATOM 2108 N N . PHE B 1 123 ? 12.461 -3.076 13.289 1 96.94 123 PHE B N 1
ATOM 2109 C CA . PHE B 1 123 ? 11.609 -4.102 13.891 1 96.94 123 PHE B CA 1
ATOM 2110 C C . PHE B 1 123 ? 12.031 -5.488 13.422 1 96.94 123 PHE B C 1
ATOM 2112 O O . PHE B 1 123 ? 11.305 -6.465 13.641 1 96.94 123 PHE B O 1
ATOM 2119 N N . GLY B 1 124 ? 13.148 -5.531 12.641 1 97.5 124 GLY B N 1
ATOM 2120 C CA . GLY B 1 124 ? 13.617 -6.812 12.141 1 97.5 124 GLY B CA 1
ATOM 2121 C C . GLY B 1 124 ? 12.82 -7.316 10.953 1 97.5 124 GLY B C 1
ATOM 2122 O O . GLY B 1 124 ? 12.859 -8.508 10.633 1 97.5 124 GLY B O 1
ATOM 2123 N N . LEU B 1 125 ? 12.07 -6.453 10.312 1 98.5 125 LEU B N 1
ATOM 2124 C CA . LEU B 1 125 ? 11.219 -6.797 9.18 1 98.5 125 LEU B CA 1
ATOM 2125 C C . LEU B 1 125 ? 11.852 -6.359 7.867 1 98.5 125 LEU B C 1
ATOM 2127 O O . LEU B 1 125 ? 12.609 -5.387 7.836 1 98.5 125 LEU B O 1
ATOM 2131 N N . PRO B 1 126 ? 11.562 -7.016 6.793 1 98.62 126 PRO B N 1
ATOM 2132 C CA . PRO B 1 126 ? 12.195 -6.672 5.516 1 98.62 126 PRO B CA 1
ATOM 2133 C C . PRO B 1 126 ? 11.523 -5.48 4.832 1 98.62 126 PRO B C 1
ATOM 2135 O O . PRO B 1 126 ? 12.039 -4.965 3.838 1 98.62 126 PRO B O 1
ATOM 2138 N N . PHE B 1 127 ? 10.398 -5.039 5.273 1 98.62 127 PHE B N 1
ATOM 2139 C CA . PHE B 1 127 ? 9.648 -3.904 4.746 1 98.62 127 PHE B CA 1
ATOM 2140 C C . PHE B 1 127 ? 8.797 -3.264 5.832 1 98.62 127 PHE B C 1
ATOM 2142 O O . PHE B 1 127 ? 8.867 -3.664 6.996 1 98.62 127 PHE B O 1
ATOM 2149 N N . ASN B 1 128 ? 8.102 -2.193 5.551 1 98.69 128 ASN B N 1
ATOM 2150 C CA . ASN B 1 128 ? 7.281 -1.4 6.457 1 98.69 128 ASN B CA 1
ATOM 2151 C C . ASN B 1 128 ? 6.375 -2.285 7.312 1 98.69 128 ASN B C 1
ATOM 2153 O O . ASN B 1 128 ? 5.77 -3.23 6.809 1 98.69 128 ASN B O 1
ATOM 2157 N N . LEU B 1 129 ? 6.27 -1.979 8.547 1 98.31 129 LEU B N 1
ATOM 2158 C CA . LEU B 1 129 ? 5.551 -2.766 9.539 1 98.31 129 LEU B CA 1
ATOM 2159 C C . LEU B 1 129 ? 4.09 -2.941 9.141 1 98.31 129 LEU B C 1
ATOM 2161 O O . LEU B 1 129 ? 3.451 -3.926 9.516 1 98.31 129 LEU B O 1
ATOM 2165 N N . MET B 1 130 ? 3.477 -2.033 8.383 1 98.75 130 MET B N 1
ATOM 2166 C CA . MET B 1 130 ? 2.068 -2.125 8 1 98.75 130 MET B CA 1
ATOM 2167 C C . MET B 1 130 ? 1.817 -3.354 7.137 1 98.75 130 MET B C 1
ATOM 2169 O O . MET B 1 130 ? 0.704 -3.881 7.109 1 98.75 130 MET B O 1
ATOM 2173 N N . LEU B 1 131 ? 2.859 -3.857 6.48 1 98.88 131 LEU B N 1
ATOM 2174 C CA . LEU B 1 131 ? 2.717 -4.957 5.531 1 98.88 131 LEU B CA 1
ATOM 2175 C C . LEU B 1 131 ? 2.93 -6.301 6.219 1 98.88 131 LEU B C 1
ATOM 2177 O O . LEU B 1 131 ? 2.83 -7.352 5.582 1 98.88 131 LEU B O 1
ATOM 2181 N N . HIS B 1 132 ? 3.205 -6.27 7.473 1 98.56 132 HIS B N 1
ATOM 2182 C CA . HIS B 1 132 ? 3.465 -7.492 8.227 1 98.56 132 HIS B CA 1
ATOM 2183 C C . HIS B 1 132 ? 2.342 -7.781 9.211 1 98.56 132 HIS B C 1
ATOM 2185 O O . HIS B 1 132 ? 2.162 -7.043 10.188 1 98.56 132 HIS B O 1
ATOM 2191 N N . ASP B 1 133 ? 1.656 -8.922 9.039 1 98.12 133 ASP B N 1
ATOM 2192 C CA . ASP B 1 133 ? 0.499 -9.203 9.883 1 98.12 133 ASP B CA 1
ATOM 2193 C C . ASP B 1 133 ? 0.823 -10.281 10.914 1 98.12 133 ASP B C 1
ATOM 2195 O O . ASP B 1 133 ? -0.081 -10.844 11.539 1 98.12 133 ASP B O 1
ATOM 2199 N N . GLY B 1 134 ? 2.049 -10.57 11.086 1 97.31 134 GLY B N 1
ATOM 2200 C CA . GLY B 1 134 ? 2.447 -11.609 12.023 1 97.31 134 GLY B CA 1
ATOM 2201 C C . GLY B 1 134 ? 2.766 -12.938 11.344 1 97.31 134 GLY B C 1
ATOM 2202 O O . GLY B 1 134 ? 3.373 -13.82 11.953 1 97.31 134 GLY B O 1
ATOM 2203 N N . THR B 1 135 ? 2.359 -13.086 10.086 1 97.12 135 THR B N 1
ATOM 2204 C CA . THR B 1 135 ? 2.652 -14.281 9.297 1 97.12 135 THR B CA 1
ATOM 2205 C C . THR B 1 135 ? 4.078 -14.234 8.758 1 97.12 135 THR B C 1
ATOM 2207 O O . THR B 1 135 ? 4.559 -13.18 8.344 1 97.12 135 THR B O 1
ATOM 2210 N N . HIS B 1 136 ? 4.648 -15.344 8.734 1 97 136 HIS B N 1
ATOM 2211 C CA . HIS B 1 136 ? 6.008 -15.477 8.234 1 97 136 HIS B CA 1
ATOM 2212 C C . HIS B 1 136 ? 6.133 -14.922 6.82 1 97 136 HIS B C 1
ATOM 2214 O O . HIS B 1 136 ? 5.262 -15.164 5.977 1 97 136 HIS B O 1
ATOM 2220 N N . VAL B 1 137 ? 7.215 -14.164 6.59 1 98.75 137 VAL B N 1
ATOM 2221 C CA . VAL B 1 137 ? 7.539 -13.703 5.246 1 98.75 137 VAL B CA 1
ATOM 2222 C C . VAL B 1 137 ? 8.375 -14.758 4.523 1 98.75 137 VAL B C 1
ATOM 2224 O O . VAL B 1 137 ? 9.477 -15.094 4.969 1 98.75 137 VAL B O 1
ATOM 2227 N N . PHE B 1 138 ? 7.898 -15.234 3.439 1 98.88 138 PHE B N 1
ATOM 2228 C CA . PHE B 1 138 ? 8.586 -16.297 2.711 1 98.88 138 PHE B CA 1
ATOM 2229 C C . PHE B 1 138 ? 9.664 -15.711 1.804 1 98.88 138 PHE B C 1
ATOM 2231 O O . PHE B 1 138 ? 9.742 -14.492 1.618 1 98.88 138 PHE B O 1
ATOM 2238 N N . ASN B 1 139 ? 10.508 -16.562 1.28 1 98.62 139 ASN B N 1
ATOM 2239 C CA . ASN B 1 139 ? 11.609 -16.078 0.454 1 98.62 139 ASN B CA 1
ATOM 2240 C C . ASN B 1 139 ? 11.352 -16.328 -1.029 1 98.62 139 ASN B C 1
ATOM 2242 O O . ASN B 1 139 ? 12.164 -15.969 -1.877 1 98.62 139 ASN B O 1
ATOM 2246 N N . SER B 1 140 ? 10.141 -16.938 -1.343 1 98.75 140 SER B N 1
ATOM 2247 C CA . SER B 1 140 ? 9.773 -17.203 -2.73 1 98.75 140 SER B CA 1
ATOM 2248 C C . SER B 1 140 ? 8.273 -17.453 -2.869 1 98.75 140 SER B C 1
ATOM 2250 O O . SER B 1 140 ? 7.586 -17.719 -1.881 1 98.75 140 SER B O 1
ATOM 2252 N N . PHE B 1 141 ? 7.789 -17.297 -4.105 1 98.81 141 PHE B N 1
ATOM 2253 C CA . PHE B 1 141 ? 6.402 -17.641 -4.391 1 98.81 141 PHE B CA 1
ATOM 2254 C C . PHE B 1 141 ? 6.133 -19.109 -4.051 1 98.81 141 PHE B C 1
ATOM 2256 O O . PHE B 1 141 ? 5.105 -19.422 -3.449 1 98.81 141 PHE B O 1
ATOM 2263 N N . GLU B 1 142 ? 7.051 -19.969 -4.422 1 98.81 142 GLU B N 1
ATOM 2264 C CA . GLU B 1 142 ? 6.898 -21.406 -4.207 1 98.81 142 GLU B CA 1
ATOM 2265 C C . GLU B 1 142 ? 6.703 -21.734 -2.729 1 98.81 142 GLU B C 1
ATOM 2267 O O . GLU B 1 142 ? 5.832 -22.516 -2.369 1 98.81 142 GLU B O 1
ATOM 2272 N N . ALA B 1 143 ? 7.52 -21.094 -1.899 1 98.81 143 ALA B N 1
ATOM 2273 C CA . ALA B 1 143 ? 7.43 -21.344 -0.462 1 98.81 143 ALA B CA 1
ATOM 2274 C C . ALA B 1 143 ? 6.094 -20.859 0.093 1 98.81 143 ALA B C 1
ATOM 2276 O O . ALA B 1 143 ? 5.473 -21.547 0.914 1 98.81 143 ALA B O 1
ATOM 2277 N N . ALA B 1 144 ? 5.664 -19.688 -0.348 1 98.88 144 ALA B N 1
ATOM 2278 C CA . ALA B 1 144 ? 4.371 -19.156 0.076 1 98.88 144 ALA B CA 1
ATOM 2279 C C . ALA B 1 144 ? 3.23 -20.062 -0.372 1 98.88 144 ALA B C 1
ATOM 2281 O O . ALA B 1 144 ? 2.322 -20.375 0.408 1 98.88 144 ALA B O 1
ATOM 2282 N N . PHE B 1 145 ? 3.346 -20.531 -1.625 1 98.75 145 PHE B N 1
ATOM 2283 C CA . PHE B 1 145 ? 2.295 -21.375 -2.168 1 98.75 145 PHE B CA 1
ATOM 2284 C C . PHE B 1 145 ? 2.268 -22.734 -1.459 1 98.75 145 PHE B C 1
ATOM 2286 O O . PHE B 1 145 ? 1.196 -23.266 -1.173 1 98.75 145 PHE B O 1
ATOM 2293 N N . GLU B 1 146 ? 3.41 -23.281 -1.21 1 98.25 146 GLU B N 1
ATOM 2294 C CA . GLU B 1 146 ? 3.469 -24.531 -0.452 1 98.25 146 GLU B CA 1
ATOM 2295 C C . GLU B 1 146 ? 2.775 -24.391 0.9 1 98.25 146 GLU B C 1
ATOM 2297 O O . GLU B 1 146 ? 2.045 -25.281 1.327 1 98.25 146 GLU B O 1
ATOM 2302 N N . HIS B 1 147 ? 3.027 -23.297 1.561 1 98.25 147 HIS B N 1
ATOM 2303 C CA . HIS B 1 147 ? 2.35 -23.031 2.824 1 98.25 147 HIS B CA 1
ATOM 2304 C C . HIS B 1 147 ? 0.836 -22.984 2.641 1 98.25 147 HIS B C 1
ATOM 2306 O O . HIS B 1 147 ? 0.092 -23.547 3.457 1 98.25 147 HIS B O 1
ATOM 2312 N N . PHE B 1 148 ? 0.42 -22.281 1.601 1 98.31 148 PHE B N 1
ATOM 2313 C CA . PHE B 1 148 ? -1.006 -22.25 1.297 1 98.31 148 PHE B CA 1
ATOM 2314 C C . PHE B 1 148 ? -1.563 -23.672 1.16 1 98.31 148 PHE B C 1
ATOM 2316 O O . PHE B 1 148 ? -2.602 -23.984 1.742 1 98.31 148 PHE B O 1
ATOM 2323 N N . VAL B 1 149 ? -0.902 -24.516 0.393 1 97.62 149 VAL B N 1
ATOM 2324 C CA . VAL B 1 149 ? -1.354 -25.891 0.127 1 97.62 149 VAL B CA 1
ATOM 2325 C C . VAL B 1 149 ? -1.456 -26.656 1.438 1 97.62 149 VAL B C 1
ATOM 2327 O O . VAL B 1 149 ? -2.441 -27.359 1.675 1 97.62 149 VAL B O 1
ATOM 2330 N N . GLU B 1 150 ? -0.528 -26.453 2.297 1 96.5 150 GLU B N 1
ATOM 2331 C CA . GLU B 1 150 ? -0.449 -27.203 3.539 1 96.5 150 GLU B CA 1
ATOM 2332 C C . GLU B 1 150 ? -1.505 -26.75 4.539 1 96.5 150 GLU B C 1
ATOM 2334 O O . GLU B 1 150 ? -2.045 -27.547 5.301 1 96.5 150 GLU B O 1
ATOM 2339 N N . HIS B 1 151 ? -1.891 -25.469 4.492 1 95.69 151 HIS B N 1
ATOM 2340 C CA . HIS B 1 151 ? -2.633 -24.953 5.633 1 95.69 151 HIS B CA 1
ATOM 2341 C C . HIS B 1 151 ? -3.996 -24.406 5.203 1 95.69 151 HIS B C 1
ATOM 2343 O O . HIS B 1 151 ? -4.871 -24.188 6.039 1 95.69 151 HIS B O 1
ATOM 2349 N N . HIS B 1 152 ? -4.121 -24.156 3.875 1 93.25 152 HIS B N 1
ATOM 2350 C CA . HIS B 1 152 ? -5.336 -23.438 3.488 1 93.25 152 HIS B CA 1
ATOM 2351 C C . HIS B 1 152 ? -6.105 -24.203 2.418 1 93.25 152 HIS B C 1
ATOM 2353 O O . HIS B 1 152 ? -7.27 -23.906 2.148 1 93.25 152 HIS B O 1
ATOM 2359 N N . LEU B 1 153 ? -5.496 -25.172 1.725 1 90.19 153 LEU B N 1
ATOM 2360 C CA . LEU B 1 153 ? -6.141 -25.844 0.599 1 90.19 153 LEU B CA 1
ATOM 2361 C C . LEU B 1 153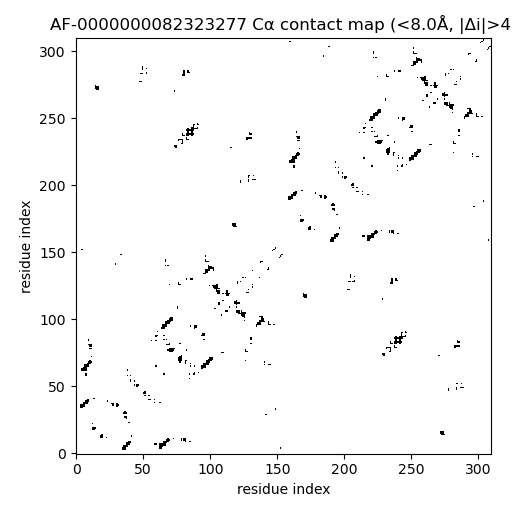 ? -7.211 -26.812 1.083 1 90.19 153 LEU B C 1
ATOM 2363 O O . LEU B 1 153 ? -8.297 -26.891 0.5 1 90.19 153 LEU B O 1
ATOM 2367 N N . SER B 1 154 ? -6.934 -27.672 2.1 1 79.44 154 SER B N 1
ATOM 2368 C CA . SER B 1 154 ? -7.867 -28.688 2.562 1 79.44 154 SER B CA 1
ATOM 2369 C C . SER B 1 154 ? -8.906 -28.109 3.51 1 79.44 154 SER B C 1
ATOM 2371 O O . SER B 1 154 ? -9.844 -28.797 3.92 1 79.44 154 SER B O 1
ATOM 2373 N N . SER B 1 155 ? -8.828 -26.766 3.809 1 63.38 155 SER B N 1
ATOM 2374 C CA . SER B 1 155 ? -9.789 -26.25 4.777 1 63.38 155 SER B CA 1
ATOM 2375 C C . SER B 1 155 ? -11.047 -25.734 4.086 1 63.38 155 SER B C 1
ATOM 2377 O O . SER B 1 155 ? -10.984 -25.25 2.953 1 63.38 155 SER B O 1
#

Foldseek 3Di:
DPPAAEEEEAADLCVPPVRNVVVVVVVCVVCVVLRYHYDYLVVDPDDDDVVSVVVSLVSLLVHQAYEYEQEDDPHLGGDVVSVVSLVSSVVVVHHYAYEYLDFFAQCVVQVHQDHPRDGTDDPRGSHDPSNDPPDDYHNDPNVSVVVCSVPPRVD/DPDAAEEEEAADLCVPPVRNVVVVVVVCVVCVVLRYHYDYLVVDPDDDDVVSVVVSLVSLLVHQAYEYEQEDDPHLGGDVVSVVSLVSSVVVVHHYAYEYLDFFAQCVVQVHQDHPRDGTDDPRGSHDPSNDPPDDYHNDPVVSVVVCSVPPRVD

pLDDT: mean 96.1, std 6.54, range [59.19, 98.94]

Nearest PDB structures (foldseek):
  6qai-assembly1_B  TM=9.859E-01  e=1.556E-26  Leishmania mexicana
  2f64-assembly1_B  TM=9.909E-01  e=4.605E-24  Trypanosoma brucei
  8qc0-assembly1_A  TM=7.962E-01  e=1.832E-09  Chroococcidiopsis thermalis PCC 7203
  7d3b-assembly1_A  TM=4.157E-01  e=1.875E-01  Flavonifractor plautii
  6mmb-assembly1_A  TM=4.544E-01  e=1.170E+00  Rattus norvegicus

Radius of gyration: 19.15 Å; Cα contacts (8 Å, |Δi|>4): 598; chains: 2; bounding box: 47×56×44 Å

Sequence (310 aa):
MPAPKSIYIAGPAVFDPDHGEKYYRKVRALLSEKGVVPLIPVDNVVSGALDIRNKNIEMIKACDAVIADLSPFRSKEPDCGTAFEVGYAAALGKPLLTFSSDTRSMVDKYGGEMAEGLSVENFGLPFNLMLHDGTHVFNSFEAAFEHFVEHHLSSMPAPKSIYIAGPAVFDPDHGEKYYRKVRALLSEKGVVPLIPVDNVVSGALDIRNKNIEMIKACDAVIADLSPFRSKEPDCGTAFEVGYAAALGKPLLTFSSDTRSMVDKYGGEMAEGLSVENFGLPFNLMLHDGTHVFNSFEAAFEHFVEHHLSS

Organism: Leishmania enriettii (NCBI:txid5663)